Protein 6RJQ (pdb70)

Foldseek 3Di:
DVLQPPDLVVLQVVLVVCVVVVVLVSNLVSLLSNLVVPDADDPVSLVSNCVSLCVVLVVLVVVLVVLVVVVVQCVDPPRPNPPCVSVVVSVVSLVVSLVSLVSLLVSVVVPQQPPPPDLLSNLSSLLSQLVSLVSNLVPDDPPCNVVSLVSSVVSLVVSQVSCVVPHQLLQLSNLVSLQVVLVSCVPRVVNPVVSLVSLVVSLVRNVVVLVVDDPVSNVSSVVSNVVSVVVNVVSD/DDDDDPDDD

Nearest PDB structures (foldseek):
  7ba3-assembly1_A  TM=9.997E-01  e=3.010E-28  Homo sapiens
  6hkb-assembly1_A-2  TM=1.000E+00  e=3.935E-28  Homo sapiens
  7b9m-assembly1_A-2  TM=1.000E+00  e=4.705E-28  Homo sapiens
  6hn2-assembly1_A-2  TM=1.000E+00  e=6.727E-28  Homo sapiens
  3spr-assembly1_A-2  TM=9.965E-01  e=3.442E-28  Homo sapiens

B-factor: mean 20.78, std 14.46, range [0.66, 117.65]

Secondary structure (DSSP, 8-state):
-TTTTS-HHHHHHHHHHHHHTT-HHHHHHHHHHHHHT-PPP-HHHHHHHHHHHHHHHHHHHHHHHHHHHHHHHTTSTT-----SHHHHHHHHHHHHHHHHHHHHHHHIIIIIHHH--SHHHHHHHHHHHHHHHHHHHHH--TTTHHHHHHHHHHHHHHHHHHHHHHS-TT-HHHHHHHHHHHHIIIIISS-HHHHHHHHHHHHHHHHTTGGGS-HHHHHHHHHHHHHHHHHHHHH-/-----S---

Organism: Homo sapiens (NCBI:txid9606)

Structure (mmCIF, N/CA/C/O backbone):
data_6RJQ
#
_entry.id   6RJQ
#
_cell.length_a   81.050
_cell.length_b   112.090
_cell.length_c   62.650
_cell.angle_alpha   90.00
_cell.angle_beta   90.00
_cell.angle_gamma   90.00
#
_symmetry.space_group_name_H-M   'C 2 2 21'
#
loop_
_entity.id
_entity.type
_entity.pdbx_description
1 polymer '14-3-3 protein sigma'
2 polymer TAZpS89
3 non-polymer 4-[[(2~{S})-1-azanylpropan-2-yl]amino]-6-(sulfanylmethyl)-1-benzothiophene-2-carboximidamide
4 water water
#
loop_
_atom_site.group_PDB
_atom_site.id
_atom_site.type_symbol
_atom_site.label_atom_id
_atom_site.label_alt_id
_atom_site.label_comp_id
_atom_site.label_asym_id
_atom_site.label_entity_id
_atom_site.label_seq_id
_atom_site.pdbx_PDB_ins_code
_atom_site.Cartn_x
_atom_site.Cartn_y
_atom_site.Cartn_z
_atom_site.occupancy
_atom_site.B_iso_or_equiv
_atom_site.auth_seq_id
_atom_site.auth_comp_id
_atom_site.auth_asym_id
_atom_site.auth_atom_id
_atom_site.pdbx_PDB_model_num
ATOM 1 N N . GLY A 1 1 ? -4.041 12.883 3.939 1.00 40.44 -4 GLY A N 1
ATOM 2 C CA . GLY A 1 1 ? -2.830 12.008 4.006 1.00 32.35 -4 GLY A CA 1
ATOM 3 C C . GLY A 1 1 ? -2.758 11.254 5.309 1.00 26.29 -4 GLY A C 1
ATOM 4 O O . GLY A 1 1 ? -3.308 11.695 6.325 1.00 25.98 -4 GLY A O 1
ATOM 10 N N . ALA A 1 2 ? -2.074 10.110 5.287 1.00 23.56 -3 ALA A N 1
ATOM 11 C CA . ALA A 1 2 ? -1.949 9.311 6.489 1.00 23.19 -3 ALA A CA 1
ATOM 12 C C . ALA A 1 2 ? -1.096 9.981 7.550 1.00 22.81 -3 ALA A C 1
ATOM 13 O O . ALA A 1 2 ? -1.018 9.455 8.667 1.00 26.18 -3 ALA A O 1
ATOM 20 N N . MET A 1 3 ? -0.464 11.117 7.251 1.00 21.49 -2 MET A N 1
ATOM 21 C CA . MET A 1 3 ? 0.333 11.806 8.256 1.00 11.37 -2 MET A CA 1
ATOM 22 C C . MET A 1 3 ? -0.438 12.958 8.864 1.00 15.52 -2 MET A C 1
ATOM 23 O O . MET A 1 3 ? 0.107 13.705 9.694 1.00 9.18 -2 MET A O 1
ATOM 37 N N . GLY A 1 4 ? -1.717 13.084 8.504 1.00 15.80 -1 GLY A N 1
ATOM 38 C CA . GLY A 1 4 ? -2.489 14.234 8.924 1.00 14.39 -1 GLY A CA 1
ATOM 39 C C . GLY A 1 4 ? -2.661 14.335 10.430 1.00 14.69 -1 GLY A C 1
ATOM 40 O O . GLY A 1 4 ? -2.733 15.442 10.976 1.00 12.28 -1 GLY A O 1
ATOM 44 N N . SER A 1 5 ? -2.683 13.196 11.125 1.00 11.49 0 SER A N 1
ATOM 45 C CA . SER A 1 5 ? -2.912 13.199 12.560 1.00 10.87 0 SER A CA 1
ATOM 46 C C . SER A 1 5 ? -1.629 13.366 13.376 1.00 11.18 0 SER A C 1
ATOM 47 O O . SER A 1 5 ? -1.720 13.487 14.594 1.00 10.63 0 SER A O 1
ATOM 55 N N . MET A 1 6 ? -0.447 13.366 12.749 1.00 7.80 1 MET A N 1
ATOM 56 C CA . MET A 1 6 ? 0.796 13.504 13.484 1.00 6.31 1 MET A CA 1
ATOM 57 C C . MET A 1 6 ? 1.239 14.954 13.505 1.00 7.06 1 MET A C 1
ATOM 58 O O . MET A 1 6 ? 1.144 15.658 12.497 1.00 8.40 1 MET A O 1
ATOM 72 N N . GLU A 1 7 ? 1.750 15.379 14.660 1.00 8.05 2 GLU A N 1
ATOM 73 C CA . GLU A 1 7 ? 2.309 16.717 14.811 1.00 9.95 2 GLU A CA 1
ATOM 74 C C . GLU A 1 7 ? 3.439 16.985 13.829 1.00 8.55 2 GLU A C 1
ATOM 75 O O . GLU A 1 7 ? 4.296 16.128 13.591 1.00 6.78 2 GLU A O 1
ATOM 87 N N . ARG A 1 8 ? 3.512 18.235 13.368 1.00 7.29 3 ARG A N 1
ATOM 88 C CA . ARG A 1 8 ? 4.640 18.669 12.539 1.00 12.20 3 ARG A CA 1
ATOM 89 C C . ARG A 1 8 ? 5.991 18.333 13.164 1.00 9.42 3 ARG A C 1
ATOM 90 O O . ARG A 1 8 ? 6.869 17.775 12.495 1.00 9.67 3 ARG A O 1
ATOM 111 N N . ALA A 1 9 ? 6.209 18.705 14.435 1.00 9.28 4 ALA A N 1
ATOM 112 C CA . ALA A 1 9 ? 7.519 18.462 15.042 1.00 9.43 4 ALA A CA 1
ATOM 113 C C . ALA A 1 9 ? 7.845 16.969 15.112 1.00 8.85 4 ALA A C 1
ATOM 114 O O . ALA A 1 9 ? 9.007 16.569 14.967 1.00 8.14 4 ALA A O 1
ATOM 121 N N . SER A 1 10 ? 6.831 16.138 15.375 1.00 6.63 5 SER A N 1
ATOM 122 C CA . SER A 1 10 ? 7.036 14.686 15.437 1.00 8.04 5 SER A CA 1
ATOM 123 C C . SER A 1 10 ? 7.424 14.120 14.077 1.00 7.44 5 SER A C 1
ATOM 124 O O . SER A 1 10 ? 8.269 13.213 13.989 1.00 9.17 5 SER A O 1
ATOM 132 N N . LEU A 1 11 ? 6.777 14.600 13.014 1.00 7.64 6 LEU A N 1
ATOM 133 C CA . LEU A 1 11 ? 7.142 14.196 11.661 1.00 6.16 6 LEU A CA 1
ATOM 134 C C . LEU A 1 11 ? 8.595 14.550 11.348 1.00 9.17 6 LEU A C 1
ATOM 135 O O . LEU A 1 11 ? 9.318 13.758 10.753 1.00 8.04 6 LEU A O 1
ATOM 151 N N . ILE A 1 12 ? 9.030 15.744 11.725 1.00 10.12 7 ILE A N 1
ATOM 152 C CA . ILE A 1 12 ? 10.418 16.124 11.465 1.00 8.20 7 ILE A CA 1
ATOM 153 C C . ILE A 1 12 ? 11.358 15.228 12.267 1.00 6.21 7 ILE A C 1
ATOM 154 O O . ILE A 1 12 ? 12.376 14.743 11.766 1.00 9.05 7 ILE A O 1
ATOM 170 N N . GLN A 1 13 ? 11.043 15.022 13.534 1.00 11.09 8 GLN A N 1
ATOM 171 C CA . GLN A 1 13 ? 11.849 14.144 14.383 1.00 12.31 8 GLN A CA 1
ATOM 172 C C . GLN A 1 13 ? 11.974 12.754 13.774 1.00 10.75 8 GLN A C 1
ATOM 173 O O . GLN A 1 13 ? 13.061 12.170 13.724 1.00 12.11 8 GLN A O 1
ATOM 187 N N . LYS A 1 14 ? 10.860 12.202 13.314 1.00 6.02 9 LYS A N 1
ATOM 188 C CA . LYS A 1 14 ? 10.846 10.861 12.742 1.00 10.08 9 LYS A CA 1
ATOM 189 C C . LYS A 1 14 ? 11.532 10.810 11.383 1.00 8.48 9 LYS A C 1
ATOM 190 O O . LYS A 1 14 ? 12.138 9.788 11.048 1.00 7.35 9 LYS A O 1
ATOM 209 N N . ALA A 1 15 ? 11.445 11.881 10.585 1.00 8.55 10 ALA A N 1
ATOM 210 C CA . ALA A 1 15 ? 12.218 11.940 9.347 1.00 9.38 10 ALA A CA 1
ATOM 211 C C . ALA A 1 15 ? 13.700 11.795 9.644 1.00 8.71 10 ALA A C 1
ATOM 212 O O . ALA A 1 15 ? 14.429 11.069 8.950 1.00 8.77 10 ALA A O 1
ATOM 219 N N . LYS A 1 16 ? 14.167 12.472 10.685 1.00 9.83 11 LYS A N 1
ATOM 220 C CA . LYS A 1 16 ? 15.573 12.377 11.062 1.00 9.83 11 LYS A CA 1
ATOM 221 C C . LYS A 1 16 ? 15.916 10.979 11.564 1.00 10.61 11 LYS A C 1
ATOM 222 O O . LYS A 1 16 ? 17.006 10.459 11.279 1.00 11.15 11 LYS A O 1
ATOM 241 N N . LEU A 1 17 ? 15.013 10.361 12.323 1.00 11.18 12 LEU A N 1
ATOM 242 C CA . LEU A 1 17 ? 15.223 8.971 12.742 1.00 9.39 12 LEU A CA 1
ATOM 243 C C . LEU A 1 17 ? 15.263 8.021 11.542 1.00 15.24 12 LEU A C 1
ATOM 244 O O . LEU A 1 17 ? 16.113 7.125 11.472 1.00 9.21 12 LEU A O 1
ATOM 260 N N . ALA A 1 18 ? 14.340 8.191 10.593 1.00 11.05 13 ALA A N 1
ATOM 261 C CA . ALA A 1 18 ? 14.329 7.340 9.416 1.00 7.01 13 ALA A CA 1
ATOM 262 C C . ALA A 1 18 ? 15.602 7.500 8.600 1.00 10.06 13 ALA A C 1
ATOM 263 O O . ALA A 1 18 ? 16.082 6.534 8.001 1.00 12.83 13 ALA A O 1
ATOM 270 N N . GLU A 1 19 ? 16.129 8.720 8.511 1.00 10.76 14 GLU A N 1
ATOM 271 C CA . GLU A 1 19 ? 17.411 8.922 7.839 1.00 12.56 14 GLU A CA 1
ATOM 272 C C . GLU A 1 19 ? 18.524 8.134 8.524 1.00 17.06 14 GLU A C 1
ATOM 273 O O . GLU A 1 19 ? 19.351 7.500 7.856 1.00 16.64 14 GLU A O 1
ATOM 285 N N . GLN A 1 20 ? 18.569 8.171 9.856 1.00 15.39 15 GLN A N 1
ATOM 286 C CA . GLN A 1 20 ? 19.572 7.387 10.577 1.00 18.01 15 GLN A CA 1
ATOM 287 C C . GLN A 1 20 ? 19.415 5.898 10.288 1.00 19.87 15 GLN A C 1
ATOM 288 O O . GLN A 1 20 ? 20.405 5.167 10.211 1.00 19.06 15 GLN A O 1
ATOM 302 N N . ALA A 1 21 ? 18.179 5.429 10.137 1.00 10.52 16 ALA A N 1
ATOM 303 C CA . ALA A 1 21 ? 17.884 4.030 9.911 1.00 15.75 16 ALA A CA 1
ATOM 304 C C . ALA A 1 21 ? 17.971 3.641 8.441 1.00 15.17 16 ALA A C 1
ATOM 305 O O . ALA A 1 21 ? 17.721 2.479 8.101 1.00 14.62 16 ALA A O 1
ATOM 312 N N . GLU A 1 22 ? 18.319 4.588 7.575 1.00 14.55 17 GLU A N 1
ATOM 313 C CA . GLU A 1 22 ? 18.324 4.396 6.132 1.00 15.92 17 GLU A CA 1
ATOM 314 C C . GLU A 1 22 ? 16.974 3.878 5.635 1.00 17.19 17 GLU A C 1
ATOM 315 O O . GLU A 1 22 ? 16.899 3.049 4.732 1.00 15.41 17 GLU A O 1
ATOM 327 N N . ARG A 1 23 ? 15.889 4.403 6.220 1.00 11.69 18 ARG A N 1
ATOM 328 C CA . ARG A 1 23 ? 14.529 4.113 5.773 1.00 12.18 18 ARG A CA 1
ATOM 329 C C . ARG A 1 23 ? 14.005 5.316 4.991 1.00 15.54 18 ARG A C 1
ATOM 330 O O . ARG A 1 23 ? 13.203 6.104 5.475 1.00 7.86 18 ARG A O 1
ATOM 351 N N . TYR A 1 24 ? 14.467 5.444 3.748 1.00 10.72 19 TYR A N 1
ATOM 352 C CA . TYR A 1 24 ? 14.182 6.654 3.000 1.00 8.72 19 TYR A CA 1
ATOM 353 C C . TYR A 1 24 ? 12.740 6.747 2.532 1.00 9.17 19 TYR A C 1
ATOM 354 O O . TYR A 1 24 ? 12.219 7.859 2.402 1.00 10.00 19 TYR A O 1
ATOM 372 N N . GLU A 1 25 ? 12.062 5.617 2.284 1.00 7.42 20 GLU A N 1
ATOM 373 C CA . GLU A 1 25 ? 10.638 5.701 1.966 1.00 11.55 20 GLU A CA 1
ATOM 374 C C . GLU A 1 25 ? 9.857 6.279 3.136 1.00 11.20 20 GLU A C 1
ATOM 375 O O . GLU A 1 25 ? 8.995 7.134 2.947 1.00 7.13 20 GLU A O 1
ATOM 387 N N . ASP A 1 26 ? 10.172 5.848 4.356 1.00 8.67 21 ASP A N 1
ATOM 388 C CA . ASP A 1 26 ? 9.547 6.421 5.550 1.00 8.57 21 ASP A CA 1
ATOM 389 C C . ASP A 1 26 ? 9.883 7.895 5.659 1.00 9.25 21 ASP A C 1
ATOM 390 O O . ASP A 1 26 ? 9.035 8.736 5.977 1.00 7.70 21 ASP A O 1
ATOM 399 N N . MET A 1 27 ? 11.150 8.207 5.459 1.00 6.55 22 MET A N 1
ATOM 400 C CA . MET A 1 27 ? 11.606 9.582 5.575 1.00 7.08 22 MET A CA 1
ATOM 401 C C . MET A 1 27 ? 10.838 10.493 4.628 1.00 7.39 22 MET A C 1
ATOM 402 O O . MET A 1 27 ? 10.409 11.583 5.009 1.00 7.36 22 MET A O 1
ATOM 416 N N . ALA A 1 28 ? 10.637 10.049 3.392 1.00 7.84 23 ALA A N 1
ATOM 417 C CA . ALA A 1 28 ? 9.890 10.846 2.429 1.00 8.64 23 ALA A CA 1
ATOM 418 C C . ALA A 1 28 ? 8.432 11.007 2.845 1.00 7.27 23 ALA A C 1
ATOM 419 O O . ALA A 1 28 ? 7.856 12.095 2.693 1.00 5.43 23 ALA A O 1
ATOM 426 N N . ALA A 1 29 ? 7.815 9.957 3.399 1.00 8.50 24 ALA A N 1
ATOM 427 C CA . ALA A 1 29 ? 6.417 10.082 3.826 1.00 5.40 24 ALA A CA 1
ATOM 428 C C . ALA A 1 29 ? 6.278 11.049 4.992 1.00 5.15 24 ALA A C 1
ATOM 429 O O . ALA A 1 29 ? 5.353 11.868 5.021 1.00 6.96 24 ALA A O 1
ATOM 436 N N . PHE A 1 30 ? 7.213 10.996 5.938 1.00 6.37 25 PHE A N 1
ATOM 437 C CA . PHE A 1 30 ? 7.212 11.925 7.058 1.00 8.68 25 PHE A CA 1
ATOM 438 C C . PHE A 1 30 ? 7.369 13.370 6.565 1.00 9.39 25 PHE A C 1
ATOM 439 O O . PHE A 1 30 ? 6.629 14.276 6.988 1.00 5.57 25 PHE A O 1
ATOM 456 N N . MET A 1 31 ? 8.294 13.602 5.631 1.00 7.16 26 MET A N 1
ATOM 457 C CA . MET A 1 31 ? 8.518 14.961 5.150 1.00 6.49 26 MET A CA 1
ATOM 458 C C . MET A 1 31 ? 7.366 15.468 4.292 1.00 6.24 26 MET A C 1
ATOM 459 O O . MET A 1 31 ? 7.063 16.669 4.318 1.00 7.21 26 MET A O 1
ATOM 473 N N . LYS A 1 32 ? 6.744 14.589 3.487 1.00 7.49 27 LYS A N 1
ATOM 474 C CA . LYS A 1 32 ? 5.520 14.966 2.789 1.00 6.70 27 LYS A CA 1
ATOM 475 C C . LYS A 1 32 ? 4.473 15.446 3.791 1.00 8.18 27 LYS A C 1
ATOM 476 O O . LYS A 1 32 ? 3.874 16.517 3.629 1.00 7.69 27 LYS A O 1
ATOM 495 N N . GLY A 1 33 ? 4.248 14.653 4.844 1.00 7.67 28 GLY A N 1
ATOM 496 C CA . GLY A 1 33 ? 3.331 15.049 5.904 1.00 8.60 28 GLY A CA 1
ATOM 497 C C . GLY A 1 33 ? 3.704 16.380 6.539 1.00 9.76 28 GLY A C 1
ATOM 498 O O . GLY A 1 33 ? 2.837 17.224 6.783 1.00 9.29 28 GLY A O 1
ATOM 502 N N . ALA A 1 34 ? 4.994 16.597 6.788 1.00 8.29 29 ALA A N 1
ATOM 503 C CA . ALA A 1 34 ? 5.404 17.883 7.352 1.00 7.15 29 ALA A CA 1
ATOM 504 C C . ALA A 1 34 ? 5.110 19.034 6.398 1.00 10.51 29 ALA A C 1
ATOM 505 O O . ALA A 1 34 ? 4.638 20.092 6.830 1.00 9.29 29 ALA A O 1
ATOM 512 N N . VAL A 1 35 ? 5.408 18.870 5.104 1.00 10.45 30 VAL A N 1
ATOM 513 C CA . VAL A 1 35 ? 5.096 19.923 4.138 1.00 10.47 30 VAL A CA 1
ATOM 514 C C . VAL A 1 35 ? 3.607 20.235 4.148 1.00 11.72 30 VAL A C 1
ATOM 515 O O . VAL A 1 35 ? 3.199 21.398 4.054 1.00 11.39 30 VAL A O 1
ATOM 528 N N . GLU A 1 36 ? 2.778 19.193 4.184 1.00 11.63 31 GLU A N 1
ATOM 529 C CA . GLU A 1 36 ? 1.339 19.367 4.074 1.00 9.98 31 GLU A CA 1
ATOM 530 C C . GLU A 1 36 ? 0.750 20.054 5.293 1.00 9.93 31 GLU A C 1
ATOM 531 O O . GLU A 1 36 ? -0.404 20.488 5.233 1.00 14.33 31 GLU A O 1
ATOM 543 N N . LYS A 1 37 ? 1.523 20.230 6.369 1.00 10.00 32 LYS A N 1
ATOM 544 C CA . LYS A 1 37 ? 1.073 21.069 7.476 1.00 9.45 32 LYS A CA 1
ATOM 545 C C . LYS A 1 37 ? 0.911 22.523 7.047 1.00 16.19 32 LYS A C 1
ATOM 546 O O . LYS A 1 37 ? 0.261 23.302 7.751 1.00 15.83 32 LYS A O 1
ATOM 565 N N . GLY A 1 38 ? 1.503 22.913 5.920 1.00 13.28 33 GLY A N 1
ATOM 566 C CA . GLY A 1 38 ? 1.280 24.244 5.377 1.00 14.52 33 GLY A CA 1
ATOM 567 C C . GLY A 1 38 ? 2.223 25.313 5.856 1.00 16.40 33 GLY A C 1
ATOM 568 O O . GLY A 1 38 ? 2.102 26.457 5.411 1.00 20.46 33 GLY A O 1
ATOM 572 N N . GLU A 1 39 ? 3.140 24.999 6.753 1.00 12.05 34 GLU A N 1
ATOM 573 C CA . GLU A 1 39 ? 4.105 25.982 7.212 1.00 15.20 34 GLU A CA 1
ATOM 574 C C . GLU A 1 39 ? 5.348 25.911 6.342 1.00 23.63 34 GLU A C 1
ATOM 575 O O . GLU A 1 39 ? 5.629 24.902 5.704 1.00 20.91 34 GLU A O 1
ATOM 587 N N . GLU A 1 40 ? 6.083 27.013 6.320 1.00 28.87 35 GLU A N 1
ATOM 588 C CA . GLU A 1 40 ? 7.297 27.070 5.536 1.00 27.28 35 GLU A CA 1
ATOM 589 C C . GLU A 1 40 ? 8.360 26.173 6.157 1.00 21.28 35 GLU A C 1
ATOM 590 O O . GLU A 1 40 ? 8.415 25.957 7.373 1.00 22.41 35 GLU A O 1
ATOM 594 N N . LEU A 1 41 ? 9.241 25.697 5.313 1.00 15.80 36 LEU A N 1
ATOM 595 C CA . LEU A 1 41 ? 10.306 24.822 5.756 1.00 9.49 36 LEU A CA 1
ATOM 596 C C . LEU A 1 41 ? 11.551 25.635 6.053 1.00 11.30 36 LEU A C 1
ATOM 597 O O . LEU A 1 41 ? 11.930 26.515 5.276 1.00 10.98 36 LEU A O 1
ATOM 613 N N . SER A 1 42 ? 12.235 25.274 7.121 1.00 11.58 37 SER A N 1
ATOM 614 C CA . SER A 1 42 ? 13.558 25.811 7.381 1.00 10.55 37 SER A CA 1
ATOM 615 C C . SER A 1 42 ? 14.606 25.238 6.417 1.00 15.37 37 SER A C 1
ATOM 616 O O . SER A 1 42 ? 14.345 24.321 5.653 1.00 9.68 37 SER A O 1
ATOM 624 N N . CYS A 1 43 ? 15.820 25.747 6.499 1.00 12.41 38 CYS A N 1
ATOM 625 C CA . CYS A 1 43 ? 16.894 25.237 5.656 1.00 12.66 38 CYS A CA 1
ATOM 626 C C . CYS A 1 43 ? 17.127 23.754 5.934 1.00 14.49 38 CYS A C 1
ATOM 627 O O . CYS A 1 43 ? 17.280 22.943 5.018 1.00 14.24 38 CYS A O 1
ATOM 634 N N . GLU A 1 44 ? 17.167 23.402 7.207 1.00 11.62 39 GLU A N 1
ATOM 635 C CA . GLU A 1 44 ? 17.357 22.013 7.579 1.00 18.25 39 GLU A CA 1
ATOM 636 C C . GLU A 1 44 ? 16.228 21.141 7.073 1.00 12.28 39 GLU A C 1
ATOM 637 O O . GLU A 1 44 ? 16.475 20.063 6.544 1.00 11.21 39 GLU A O 1
ATOM 649 N N . GLU A 1 45 ? 14.988 21.607 7.227 1.00 9.00 40 GLU A N 1
ATOM 650 C CA . GLU A 1 45 ? 13.845 20.810 6.795 1.00 9.13 40 GLU A CA 1
ATOM 651 C C . GLU A 1 45 ? 13.807 20.653 5.277 1.00 8.15 40 GLU A C 1
ATOM 652 O O . GLU A 1 45 ? 13.457 19.578 4.770 1.00 7.77 40 GLU A O 1
ATOM 664 N N . ARG A 1 46 ? 14.131 21.718 4.532 1.00 8.81 41 ARG A N 1
ATOM 665 C CA . ARG A 1 46 ? 14.260 21.592 3.084 1.00 10.63 41 ARG A CA 1
ATOM 666 C C . ARG A 1 46 ? 15.271 20.525 2.721 1.00 9.33 41 ARG A C 1
ATOM 667 O O . ARG A 1 46 ? 15.083 19.765 1.765 1.00 9.53 41 ARG A O 1
ATOM 688 N N . ASN A 1 47 ? 16.368 20.462 3.452 1.00 9.91 42 ASN A N 1
ATOM 689 C CA . ASN A 1 47 ? 17.358 19.446 3.123 1.00 10.60 42 ASN A CA 1
ATOM 690 C C . ASN A 1 47 ? 16.844 18.059 3.453 1.00 12.53 42 ASN A C 1
ATOM 691 O O . ASN A 1 47 ? 17.124 17.103 2.723 1.00 11.73 42 ASN A O 1
ATOM 702 N N . LEU A 1 48 ? 16.065 17.926 4.527 1.00 8.95 43 LEU A N 1
ATOM 703 C CA . LEU A 1 48 ? 15.516 16.622 4.852 1.00 8.88 43 LEU A CA 1
ATOM 704 C C . LEU A 1 48 ? 14.592 16.145 3.738 1.00 7.06 43 LEU A C 1
ATOM 705 O O . LEU A 1 48 ? 14.617 14.972 3.363 1.00 9.21 43 LEU A O 1
ATOM 721 N N . LEU A 1 49 ? 13.743 17.042 3.237 1.00 5.33 44 LEU A N 1
ATOM 722 C CA . LEU A 1 49 ? 12.842 16.737 2.123 1.00 7.45 44 LEU A CA 1
ATOM 723 C C . LEU A 1 49 ? 13.628 16.257 0.920 1.00 9.44 44 LEU A C 1
ATOM 724 O O . LEU A 1 49 ? 13.301 15.236 0.299 1.00 6.44 44 LEU A O 1
ATOM 740 N N . SER A 1 50 ? 14.667 17.009 0.562 1.00 8.17 45 SER A N 1
ATOM 741 C CA . SER A 1 50 ? 15.453 16.688 -0.618 1.00 10.07 45 SER A CA 1
ATOM 742 C C . SER A 1 50 ? 16.161 15.353 -0.462 1.00 6.73 45 SER A C 1
ATOM 743 O O . SER A 1 50 ? 16.145 14.535 -1.382 1.00 9.37 45 SER A O 1
ATOM 751 N N . VAL A 1 51 ? 16.796 15.121 0.691 1.00 8.30 46 VAL A N 1
ATOM 752 C CA . VAL A 1 51 ? 17.489 13.848 0.944 1.00 8.32 46 VAL A CA 1
ATOM 753 C C . VAL A 1 51 ? 16.526 12.673 0.809 1.00 7.49 46 VAL A C 1
ATOM 754 O O . VAL A 1 51 ? 16.847 11.639 0.198 1.00 6.31 46 VAL A O 1
ATOM 767 N N . ALA A 1 52 ? 15.354 12.788 1.438 1.00 6.85 47 ALA A N 1
ATOM 768 C CA . ALA A 1 52 ? 14.399 11.680 1.414 1.00 5.53 47 ALA A CA 1
ATOM 769 C C . ALA A 1 52 ? 14.044 11.318 -0.017 1.00 8.83 47 ALA A C 1
ATOM 770 O O . ALA A 1 52 ? 14.239 10.181 -0.462 1.00 10.09 47 ALA A O 1
ATOM 777 N N . TYR A 1 53 ? 13.500 12.281 -0.765 1.00 6.38 48 TYR A N 1
ATOM 778 C CA . TYR A 1 53 ? 13.050 11.967 -2.117 1.00 5.42 48 TYR A CA 1
ATOM 779 C C . TYR A 1 53 ? 14.206 11.688 -3.066 1.00 10.48 48 TYR A C 1
ATOM 780 O O . TYR A 1 53 ? 14.044 10.912 -4.010 1.00 11.34 48 TYR A O 1
ATOM 798 N N . LYS A 1 54 ? 15.385 12.265 -2.832 1.00 8.88 49 LYS A N 1
ATOM 799 C CA . LYS A 1 54 ? 16.472 11.990 -3.755 1.00 9.14 49 LYS A CA 1
ATOM 800 C C . LYS A 1 54 ? 16.915 10.544 -3.617 1.00 9.09 49 LYS A C 1
ATOM 801 O O . LYS A 1 54 ? 17.200 9.872 -4.614 1.00 7.82 49 LYS A O 1
ATOM 820 N N . ASN A 1 55 ? 16.922 10.038 -2.393 1.00 9.69 50 ASN A N 1
ATOM 821 C CA . ASN A 1 55 ? 17.241 8.637 -2.179 1.00 10.44 50 ASN A CA 1
ATOM 822 C C . ASN A 1 55 ? 16.160 7.730 -2.758 1.00 10.58 50 ASN A C 1
ATOM 823 O O . ASN A 1 55 ? 16.469 6.737 -3.419 1.00 8.69 50 ASN A O 1
ATOM 834 N N . VAL A 1 56 ? 14.893 8.070 -2.553 1.00 7.97 51 VAL A N 1
ATOM 835 C CA . VAL A 1 56 ? 13.824 7.244 -3.094 1.00 7.66 51 VAL A CA 1
ATOM 836 C C . VAL A 1 56 ? 13.925 7.196 -4.605 1.00 9.42 51 VAL A C 1
ATOM 837 O O . VAL A 1 56 ? 13.966 6.121 -5.201 1.00 9.52 51 VAL A O 1
ATOM 850 N N . VAL A 1 57 ? 13.964 8.364 -5.254 1.00 8.68 52 VAL A N 1
ATOM 851 C CA . VAL A 1 57 ? 13.979 8.365 -6.704 1.00 8.39 52 VAL A CA 1
ATOM 852 C C . VAL A 1 57 ? 15.307 7.834 -7.229 1.00 10.23 52 VAL A C 1
ATOM 853 O O . VAL A 1 57 ? 15.367 7.269 -8.328 1.00 9.97 52 VAL A O 1
ATOM 866 N N . GLY A 1 58 ? 16.390 7.976 -6.463 1.00 10.51 53 GLY A N 1
ATOM 867 C CA . GLY A 1 58 ? 17.670 7.464 -6.923 1.00 10.15 53 GLY A CA 1
ATOM 868 C C . GLY A 1 58 ? 17.674 5.953 -7.064 1.00 14.53 53 GLY A C 1
ATOM 869 O O . GLY A 1 58 ? 18.228 5.404 -8.021 1.00 10.43 53 GLY A O 1
ATOM 873 N N . GLY A 1 59 ? 17.030 5.260 -6.133 1.00 13.24 54 GLY A N 1
ATOM 874 C CA . GLY A 1 59 ? 16.924 3.814 -6.250 1.00 12.29 54 GLY A CA 1
ATOM 875 C C . GLY A 1 59 ? 16.097 3.415 -7.453 1.00 11.33 54 GLY A C 1
ATOM 876 O O . GLY A 1 59 ? 16.404 2.435 -8.137 1.00 11.80 54 GLY A O 1
ATOM 880 N N . GLN A 1 60 ? 15.040 4.176 -7.727 1.00 10.92 55 GLN A N 1
ATOM 881 C CA . GLN A 1 60 ? 14.200 3.915 -8.888 1.00 11.10 55 GLN A CA 1
ATOM 882 C C . GLN A 1 60 ? 14.965 4.178 -10.177 1.00 13.42 55 GLN A C 1
ATOM 883 O O . GLN A 1 60 ? 14.860 3.405 -11.138 1.00 8.28 55 GLN A O 1
ATOM 897 N N . ARG A 1 61 ? 15.720 5.277 -10.226 1.00 9.54 56 ARG A N 1
ATOM 898 C CA . ARG A 1 61 ? 16.500 5.566 -11.428 1.00 8.43 56 ARG A CA 1
ATOM 899 C C . ARG A 1 61 ? 17.544 4.496 -11.676 1.00 7.19 56 ARG A C 1
ATOM 900 O O . ARG A 1 61 ? 17.784 4.110 -12.824 1.00 8.06 56 ARG A O 1
ATOM 921 N N . ALA A 1 62 ? 18.211 4.030 -10.618 1.00 7.91 57 ALA A N 1
ATOM 922 C CA . ALA A 1 62 ? 19.212 2.982 -10.788 1.00 14.30 57 ALA A CA 1
ATOM 923 C C . ALA A 1 62 ? 18.586 1.686 -11.293 1.00 14.15 57 ALA A C 1
ATOM 924 O O . ALA A 1 62 ? 19.128 1.038 -12.199 1.00 11.40 57 ALA A O 1
ATOM 931 N N . ALA A 1 63 ? 17.445 1.293 -10.719 1.00 10.32 58 ALA A N 1
ATOM 932 C CA . ALA A 1 63 ? 16.712 0.128 -11.214 1.00 9.57 58 ALA A CA 1
ATOM 933 C C . ALA A 1 63 ? 16.283 0.306 -12.667 1.00 11.39 58 ALA A C 1
ATOM 934 O O . ALA A 1 63 ? 16.406 -0.626 -13.476 1.00 11.87 58 ALA A O 1
ATOM 941 N N . TRP A 1 64 ? 15.708 1.473 -13.008 1.00 12.21 59 TRP A N 1
ATOM 942 C CA . TRP A 1 64 ? 15.253 1.712 -14.379 1.00 10.40 59 TRP A CA 1
ATOM 943 C C . TRP A 1 64 ? 16.409 1.586 -15.372 1.00 14.39 59 TRP A C 1
ATOM 944 O O . TRP A 1 64 ? 16.257 1.004 -16.456 1.00 11.55 59 TRP A O 1
ATOM 965 N N . ARG A 1 65 ? 17.591 2.071 -14.996 1.00 13.50 60 ARG A N 1
ATOM 966 C CA . ARG A 1 65 ? 18.737 1.975 -15.888 1.00 14.23 60 ARG A CA 1
ATOM 967 C C . ARG A 1 65 ? 19.178 0.531 -16.069 1.00 16.40 60 ARG A C 1
ATOM 968 O O . ARG A 1 65 ? 19.502 0.120 -17.191 1.00 13.07 60 ARG A O 1
ATOM 989 N N . VAL A 1 66 ? 19.236 -0.242 -14.971 1.00 10.90 61 VAL A N 1
ATOM 990 C CA . VAL A 1 66 ? 19.520 -1.676 -15.071 1.00 10.40 61 VAL A CA 1
ATOM 991 C C . VAL A 1 66 ? 18.533 -2.332 -16.026 1.00 17.09 61 VAL A C 1
ATOM 992 O O . VAL A 1 66 ? 18.912 -3.045 -16.964 1.00 15.57 61 VAL A O 1
ATOM 1005 N N . LEU A 1 67 ? 17.238 -2.091 -15.805 1.00 11.63 62 LEU A N 1
ATOM 1006 C CA . LEU A 1 67 ? 16.212 -2.788 -16.576 1.00 12.99 62 LEU A CA 1
ATOM 1007 C C . LEU A 1 67 ? 16.190 -2.332 -18.031 1.00 18.04 62 LEU A C 1
ATOM 1008 O O . LEU A 1 67 ? 16.068 -3.155 -18.949 1.00 16.61 62 LEU A O 1
ATOM 1024 N N . SER A 1 68 ? 16.311 -1.021 -18.252 1.00 16.12 63 SER A N 1
ATOM 1025 C CA . SER A 1 68 ? 16.324 -0.474 -19.600 1.00 19.65 63 SER A CA 1
ATOM 1026 C C . SER A 1 68 ? 17.490 -1.048 -20.396 1.00 21.21 63 SER A C 1
ATOM 1027 O O . SER A 1 68 ? 17.346 -1.372 -21.578 1.00 21.90 63 SER A O 1
ATOM 1035 N N . SER A 1 69 ? 18.630 -1.254 -19.747 1.00 17.59 64 SER A N 1
ATOM 1036 C CA . SER A 1 69 ? 19.768 -1.845 -20.439 1.00 23.28 64 SER A CA 1
ATOM 1037 C C . SER A 1 69 ? 19.462 -3.280 -20.856 1.00 27.08 64 SER A C 1
ATOM 1038 O O . SER A 1 69 ? 19.681 -3.670 -22.010 1.00 25.44 64 SER A O 1
ATOM 1046 N N . ILE A 1 70 ? 18.950 -4.077 -19.920 1.00 20.04 65 ILE A N 1
ATOM 1047 C CA . ILE A 1 70 ? 18.524 -5.437 -20.240 1.00 25.86 65 ILE A CA 1
ATOM 1048 C C . ILE A 1 70 ? 17.567 -5.405 -21.419 1.00 27.62 65 ILE A C 1
ATOM 1049 O O . ILE A 1 70 ? 17.739 -6.130 -22.407 1.00 29.66 65 ILE A O 1
ATOM 1065 N N . GLU A 1 71 ? 16.577 -4.518 -21.354 1.00 21.94 66 GLU A N 1
ATOM 1066 C CA . GLU A 1 71 ? 15.553 -4.458 -22.389 1.00 24.97 66 GLU A CA 1
ATOM 1067 C C . GLU A 1 71 ? 16.157 -4.118 -23.746 1.00 40.49 66 GLU A C 1
ATOM 1068 O O . GLU A 1 71 ? 15.769 -4.698 -24.768 1.00 43.78 66 GLU A O 1
ATOM 1080 N N . GLN A 1 72 ? 17.114 -3.188 -23.778 1.00 32.89 67 GLN A N 1
ATOM 1081 C CA . GLN A 1 72 ? 17.720 -2.801 -25.051 1.00 42.89 67 GLN A CA 1
ATOM 1082 C C . GLN A 1 72 ? 18.506 -3.949 -25.674 1.00 49.68 67 GLN A C 1
ATOM 1083 O O . GLN A 1 72 ? 18.573 -4.055 -26.904 1.00 55.26 67 GLN A O 1
ATOM 1097 N N . LYS A 1 73 ? 19.105 -4.806 -24.848 1.00 42.32 68 LYS A N 1
ATOM 1098 C CA . LYS A 1 73 ? 19.907 -5.913 -25.354 1.00 43.05 68 LYS A CA 1
ATOM 1099 C C . LYS A 1 73 ? 19.053 -7.089 -25.800 1.00 51.17 68 LYS A C 1
ATOM 1100 O O . LYS A 1 73 ? 19.414 -7.775 -26.759 1.00 59.91 68 LYS A O 1
ATOM 1119 N N . SER A 1 74 ? 17.931 -7.346 -25.124 1.00 52.75 69 SER A N 1
ATOM 1120 C CA . SER A 1 74 ? 16.961 -8.320 -25.614 1.00 62.31 69 SER A CA 1
ATOM 1121 C C . SER A 1 74 ? 16.275 -7.864 -26.895 1.00 63.27 69 SER A C 1
ATOM 1122 O O . SER A 1 74 ? 15.486 -8.629 -27.459 1.00 70.15 69 SER A O 1
ATOM 1130 N N . ASN A 1 75 ? 16.541 -6.638 -27.348 1.00 62.14 70 ASN A N 1
ATOM 1131 C CA . ASN A 1 75 ? 16.048 -6.122 -28.619 1.00 66.13 70 ASN A CA 1
ATOM 1132 C C . ASN A 1 75 ? 17.173 -5.900 -29.629 1.00 66.22 70 ASN A C 1
ATOM 1133 O O . ASN A 1 75 ? 16.969 -5.195 -30.624 1.00 60.94 70 ASN A O 1
ATOM 1144 N N . GLU A 1 76 ? 18.358 -6.459 -29.390 1.00 68.97 71 GLU A N 1
ATOM 1145 C CA . GLU A 1 76 ? 19.467 -6.345 -30.326 1.00 72.27 71 GLU A CA 1
ATOM 1146 C C . GLU A 1 76 ? 19.383 -7.446 -31.384 1.00 81.45 71 GLU A C 1
ATOM 1147 O O . GLU A 1 76 ? 18.648 -8.428 -31.247 1.00 78.91 71 GLU A O 1
ATOM 1151 N N . GLU A 1 77 ? 20.151 -7.271 -32.458 1.00 81.02 72 GLU A N 1
ATOM 1152 C CA . GLU A 1 77 ? 20.161 -8.249 -33.540 1.00 82.34 72 GLU A CA 1
ATOM 1153 C C . GLU A 1 77 ? 20.689 -9.591 -33.043 1.00 88.23 72 GLU A C 1
ATOM 1154 O O . GLU A 1 77 ? 21.772 -9.667 -32.454 1.00 86.34 72 GLU A O 1
ATOM 1158 N N . GLY A 1 78 ? 19.920 -10.655 -33.290 1.00 95.71 73 GLY A N 1
ATOM 1159 C CA . GLY A 1 78 ? 20.295 -11.995 -32.879 1.00 87.64 73 GLY A CA 1
ATOM 1160 C C . GLY A 1 78 ? 20.034 -12.318 -31.425 1.00 93.16 73 GLY A C 1
ATOM 1161 O O . GLY A 1 78 ? 20.235 -13.472 -31.018 1.00 85.39 73 GLY A O 1
ATOM 1165 N N . SER A 1 79 ? 19.602 -11.342 -30.625 1.00 98.02 74 SER A N 1
ATOM 1166 C CA . SER A 1 79 ? 19.270 -11.566 -29.221 1.00 93.17 74 SER A CA 1
ATOM 1167 C C . SER A 1 79 ? 17.824 -12.038 -29.128 1.00 91.25 74 SER A C 1
ATOM 1168 O O . SER A 1 79 ? 16.895 -11.269 -29.399 1.00 85.73 74 SER A O 1
ATOM 1176 N N . GLU A 1 80 ? 17.633 -13.303 -28.745 1.00 95.36 75 GLU A N 1
ATOM 1177 C CA . GLU A 1 80 ? 16.299 -13.882 -28.611 1.00 89.15 75 GLU A CA 1
ATOM 1178 C C . GLU A 1 80 ? 15.383 -12.960 -27.807 1.00 92.79 75 GLU A C 1
ATOM 1179 O O . GLU A 1 80 ? 15.860 -12.080 -27.079 1.00 86.44 75 GLU A O 1
ATOM 1183 N N . GLU A 1 81 ? 14.065 -13.144 -27.941 1.00 90.67 76 GLU A N 1
ATOM 1184 C CA . GLU A 1 81 ? 13.067 -12.333 -27.244 1.00 79.62 76 GLU A CA 1
ATOM 1185 C C . GLU A 1 81 ? 12.428 -13.196 -26.165 1.00 72.66 76 GLU A C 1
ATOM 1186 O O . GLU A 1 81 ? 11.711 -14.153 -26.475 1.00 73.38 76 GLU A O 1
ATOM 1190 N N . LYS A 1 82 ? 12.682 -12.852 -24.902 1.00 70.06 77 LYS A N 1
ATOM 1191 C CA . LYS A 1 82 ? 12.200 -13.618 -23.760 1.00 68.69 77 LYS A CA 1
ATOM 1192 C C . LYS A 1 82 ? 10.783 -13.222 -23.328 1.00 60.24 77 LYS A C 1
ATOM 1193 O O . LYS A 1 82 ? 10.402 -13.469 -22.173 1.00 46.26 77 LYS A O 1
ATOM 1197 N N . GLY A 1 83 ? 9.998 -12.623 -24.225 1.00 54.07 78 GLY A N 1
ATOM 1198 C CA . GLY A 1 83 ? 8.635 -12.263 -23.920 1.00 33.69 78 GLY A CA 1
ATOM 1199 C C . GLY A 1 83 ? 8.517 -10.866 -23.340 1.00 22.66 78 GLY A C 1
ATOM 1200 O O . GLY A 1 83 ? 9.461 -10.081 -23.350 1.00 21.21 78 GLY A O 1
ATOM 1204 N N . PRO A 1 84 ? 7.339 -10.547 -22.802 1.00 18.85 79 PRO A N 1
ATOM 1205 C CA . PRO A 1 84 ? 7.037 -9.180 -22.368 1.00 17.87 79 PRO A CA 1
ATOM 1206 C C . PRO A 1 84 ? 7.594 -8.803 -21.001 1.00 14.76 79 PRO A C 1
ATOM 1207 O O . PRO A 1 84 ? 7.430 -7.654 -20.584 1.00 13.37 79 PRO A O 1
ATOM 1218 N N . GLU A 1 85 ? 8.265 -9.710 -20.293 1.00 15.34 80 GLU A N 1
ATOM 1219 C CA . GLU A 1 85 ? 8.470 -9.516 -18.861 1.00 14.68 80 GLU A CA 1
ATOM 1220 C C . GLU A 1 85 ? 9.442 -8.369 -18.569 1.00 11.55 80 GLU A C 1
ATOM 1221 O O . GLU A 1 85 ? 9.239 -7.604 -17.623 1.00 12.61 80 GLU A O 1
ATOM 1233 N N . VAL A 1 86 ? 10.503 -8.230 -19.349 1.00 11.87 81 VAL A N 1
ATOM 1234 C CA . VAL A 1 86 ? 11.451 -7.147 -19.100 1.00 12.40 81 VAL A CA 1
ATOM 1235 C C . VAL A 1 86 ? 10.788 -5.791 -19.308 1.00 15.46 81 VAL A C 1
ATOM 1236 O O . VAL A 1 86 ? 10.920 -4.876 -18.480 1.00 11.39 81 VAL A O 1
ATOM 1249 N N . ARG A 1 87 ? 10.086 -5.630 -20.427 1.00 11.63 82 ARG A N 1
ATOM 1250 C CA . ARG A 1 87 ? 9.377 -4.381 -20.680 1.00 10.51 82 ARG A CA 1
ATOM 1251 C C . ARG A 1 87 ? 8.349 -4.103 -19.597 1.00 11.30 82 ARG A C 1
ATOM 1252 O O . ARG A 1 87 ? 8.226 -2.966 -19.121 1.00 11.53 82 ARG A O 1
ATOM 1273 N N . GLU A 1 88 ? 7.588 -5.124 -19.200 1.00 7.85 83 GLU A N 1
ATOM 1274 C CA . GLU A 1 88 ? 6.549 -4.927 -18.200 1.00 10.96 83 GLU A CA 1
ATOM 1275 C C . GLU A 1 88 ? 7.157 -4.397 -16.912 1.00 10.28 83 GLU A C 1
ATOM 1276 O O . GLU A 1 88 ? 6.663 -3.433 -16.314 1.00 9.22 83 GLU A O 1
ATOM 1288 N N . TYR A 1 89 ? 8.224 -5.031 -16.466 1.00 9.18 84 TYR A N 1
ATOM 1289 C CA . TYR A 1 89 ? 8.792 -4.657 -15.182 1.00 12.46 84 TYR A CA 1
ATOM 1290 C C . TYR A 1 89 ? 9.491 -3.302 -15.273 1.00 10.24 84 TYR A C 1
ATOM 1291 O O . TYR A 1 89 ? 9.409 -2.493 -14.341 1.00 10.65 84 TYR A O 1
ATOM 1309 N N . ARG A 1 90 ? 10.168 -3.024 -16.383 1.00 9.08 85 ARG A N 1
ATOM 1310 C CA . ARG A 1 90 ? 10.687 -1.669 -16.579 1.00 14.12 85 ARG A CA 1
ATOM 1311 C C . ARG A 1 90 ? 9.563 -0.643 -16.523 1.00 12.94 85 ARG A C 1
ATOM 1312 O O . ARG A 1 90 ? 9.701 0.401 -15.875 1.00 10.84 85 ARG A O 1
ATOM 1333 N N . GLU A 1 91 ? 8.416 -0.945 -17.156 1.00 9.60 86 GLU A N 1
ATOM 1334 C CA . GLU A 1 91 ? 7.276 -0.035 -17.104 1.00 12.81 86 GLU A CA 1
ATOM 1335 C C . GLU A 1 91 ? 6.755 0.135 -15.675 1.00 14.42 86 GLU A C 1
ATOM 1336 O O . GLU A 1 91 ? 6.382 1.246 -15.278 1.00 13.26 86 GLU A O 1
ATOM 1348 N N . LYS A 1 92 ? 6.703 -0.947 -14.895 1.00 11.09 87 LYS A N 1
ATOM 1349 C CA . LYS A 1 92 ? 6.297 -0.823 -13.496 1.00 10.57 87 LYS A CA 1
ATOM 1350 C C . LYS A 1 92 ? 7.208 0.142 -12.738 1.00 10.73 87 LYS A C 1
ATOM 1351 O O . LYS A 1 92 ? 6.740 1.031 -12.019 1.00 10.68 87 LYS A O 1
ATOM 1370 N N . VAL A 1 93 ? 8.518 -0.051 -12.847 1.00 9.81 88 VAL A N 1
ATOM 1371 C CA . VAL A 1 93 ? 9.435 0.833 -12.140 1.00 10.77 88 VAL A CA 1
ATOM 1372 C C . VAL A 1 9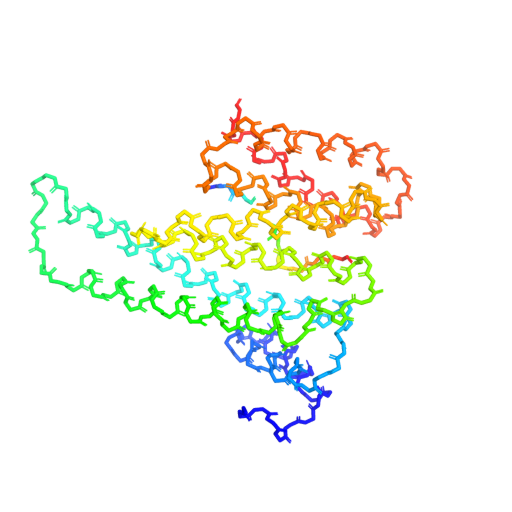3 ? 9.287 2.255 -12.648 1.00 9.64 88 VAL A C 1
ATOM 1373 O O . VAL A 1 93 ? 9.239 3.213 -11.865 1.00 11.18 88 VAL A O 1
ATOM 1386 N N . GLU A 1 94 ? 9.161 2.410 -13.962 1.00 10.15 89 GLU A N 1
ATOM 1387 C CA . GLU A 1 94 ? 8.993 3.733 -14.558 1.00 11.66 89 GLU A CA 1
ATOM 1388 C C . GLU A 1 94 ? 7.785 4.440 -13.981 1.00 10.28 89 GLU A C 1
ATOM 1389 O O . GLU A 1 94 ? 7.852 5.619 -13.622 1.00 11.32 89 GLU A O 1
ATOM 1401 N N . THR A 1 95 ? 6.667 3.723 -13.861 1.00 13.22 90 THR A N 1
ATOM 1402 C CA . THR A 1 95 ? 5.436 4.326 -13.376 1.00 10.86 90 THR A CA 1
ATOM 1403 C C . THR A 1 95 ? 5.573 4.750 -11.924 1.00 8.41 90 THR A C 1
ATOM 1404 O O . THR A 1 95 ? 5.015 5.769 -11.514 1.00 9.35 90 THR A O 1
ATOM 1415 N N . GLU A 1 96 ? 6.241 3.930 -11.118 1.00 8.26 91 GLU A N 1
ATOM 1416 C CA . GLU A 1 96 ? 6.482 4.286 -9.728 1.00 11.39 91 GLU A CA 1
ATOM 1417 C C . GLU A 1 96 ? 7.392 5.501 -9.634 1.00 11.68 91 GLU A C 1
ATOM 1418 O O . GLU A 1 96 ? 7.145 6.401 -8.819 1.00 8.33 91 GLU A O 1
ATOM 1430 N N . LEU A 1 97 ? 8.433 5.552 -10.478 1.00 5.35 92 LEU A N 1
ATOM 1431 C CA . LEU A 1 97 ? 9.309 6.729 -10.513 1.00 9.86 92 LEU A CA 1
ATOM 1432 C C . LEU A 1 97 ? 8.528 7.975 -10.905 1.00 11.00 92 LEU A C 1
ATOM 1433 O O . LEU A 1 97 ? 8.701 9.063 -10.318 1.00 8.16 92 LEU A O 1
ATOM 1449 N N . GLN A 1 98 ? 7.665 7.842 -11.910 1.00 8.68 93 GLN A N 1
ATOM 1450 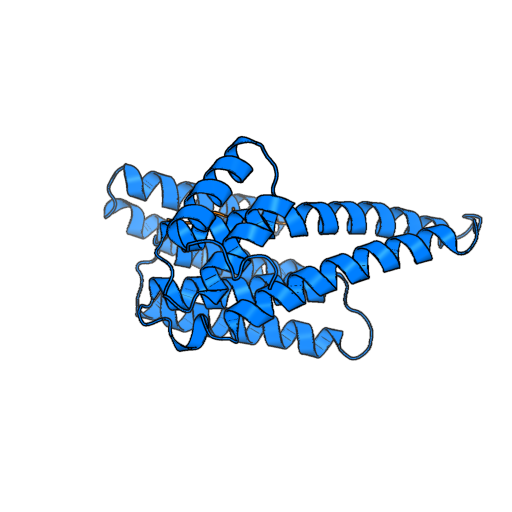C CA . GLN A 1 98 ? 6.842 8.964 -12.330 1.00 5.88 93 GLN A CA 1
ATOM 1451 C C . GLN A 1 98 ? 5.905 9.425 -11.219 1.00 11.99 93 GLN A C 1
ATOM 1452 O O . GLN A 1 98 ? 5.620 10.620 -11.098 1.00 9.92 93 GLN A O 1
ATOM 1466 N N . GLY A 1 99 ? 5.369 8.487 -10.435 1.00 10.97 94 GLY A N 1
ATOM 1467 C CA . GLY A 1 99 ? 4.517 8.870 -9.322 1.00 11.19 94 GLY A CA 1
ATOM 1468 C C . GLY A 1 99 ? 5.259 9.635 -8.241 1.00 9.20 94 GLY A C 1
ATOM 1469 O O . GLY A 1 99 ? 4.719 10.567 -7.656 1.00 15.54 94 GLY A O 1
ATOM 1473 N N . VAL A 1 100 ? 6.525 9.278 -7.993 1.00 6.27 95 VAL A N 1
ATOM 1474 C CA . VAL A 1 100 ? 7.314 10.003 -7.006 1.00 6.47 95 VAL A CA 1
ATOM 1475 C C . VAL A 1 100 ? 7.585 11.423 -7.503 1.00 8.08 95 VAL A C 1
ATOM 1476 O O . VAL A 1 100 ? 7.405 12.387 -6.766 1.00 6.88 95 VAL A O 1
ATOM 1489 N N . CYS A 1 101 ? 7.940 11.572 -8.785 1.00 7.91 96 CYS A N 1
ATOM 1490 C CA . CYS A 1 101 ? 8.189 12.887 -9.348 1.00 11.79 96 CYS A CA 1
ATOM 1491 C C . CYS A 1 101 ? 6.935 13.745 -9.264 1.00 9.91 96 CYS A C 1
ATOM 1492 O O . CYS A 1 101 ? 7.001 14.902 -8.862 1.00 11.86 96 CYS A O 1
ATOM 1500 N N . ASP A 1 102 ? 5.788 13.170 -9.663 1.00 7.44 97 ASP A N 1
ATOM 1501 C CA . ASP A 1 102 ? 4.480 13.827 -9.549 1.00 8.24 97 ASP A CA 1
ATOM 1502 C C . ASP A 1 102 ? 4.192 14.304 -8.137 1.00 9.27 97 ASP A C 1
ATOM 1503 O O . ASP A 1 102 ? 3.695 15.417 -7.946 1.00 8.77 97 ASP A O 1
ATOM 1512 N N . THR A 1 103 ? 4.473 13.467 -7.139 1.00 12.02 98 THR A N 1
ATOM 1513 C CA . THR A 1 103 ? 4.247 13.826 -5.739 1.00 9.29 98 THR A CA 1
ATOM 1514 C C . THR A 1 103 ? 5.105 15.019 -5.325 1.00 11.53 98 THR A C 1
ATOM 1515 O O . THR A 1 103 ? 4.610 15.971 -4.700 1.00 8.31 98 THR A O 1
ATOM 1526 N N . VAL A 1 104 ? 6.401 14.984 -5.661 1.00 9.06 99 VAL A N 1
ATOM 1527 C CA . VAL A 1 104 ? 7.296 16.084 -5.286 1.00 8.30 99 VAL A CA 1
ATOM 1528 C C . VAL A 1 104 ? 6.880 17.351 -5.998 1.00 8.04 99 VAL A C 1
ATOM 1529 O O . VAL A 1 104 ? 6.780 18.431 -5.392 1.00 8.07 99 VAL A O 1
ATOM 1542 N N . LEU A 1 105 ? 6.707 17.259 -7.313 1.00 5.03 100 LEU A N 1
ATOM 1543 C CA . LEU A 1 105 ? 6.290 18.420 -8.077 1.00 8.25 100 LEU A CA 1
ATOM 1544 C C . LEU A 1 105 ? 4.999 18.992 -7.519 1.00 9.58 100 LEU A C 1
ATOM 1545 O O . LEU A 1 105 ? 4.819 20.213 -7.486 1.00 12.53 100 LEU A O 1
ATOM 1561 N N . GLY A 1 106 ? 4.093 18.118 -7.070 1.00 8.43 101 GLY A N 1
ATOM 1562 C CA . GLY A 1 106 ? 2.861 18.597 -6.441 1.00 9.34 101 GLY A CA 1
ATOM 1563 C C . GLY A 1 106 ? 3.085 19.367 -5.158 1.00 10.05 101 GLY A C 1
ATOM 1564 O O . GLY A 1 106 ? 2.382 20.344 -4.877 1.00 15.98 101 GLY A O 1
ATOM 1568 N N . LEU A 1 107 ? 4.046 18.937 -4.330 1.00 9.89 102 LEU A N 1
ATOM 1569 C CA . LEU A 1 107 ? 4.361 19.671 -3.111 1.00 7.63 102 LEU A CA 1
ATOM 1570 C C . LEU A 1 107 ? 4.938 21.037 -3.441 1.00 11.24 102 LEU A C 1
ATOM 1571 O O . LEU A 1 107 ? 4.601 22.037 -2.799 1.00 8.59 102 LEU A O 1
ATOM 1587 N N . LEU A 1 108 ? 5.827 21.081 -4.434 1.00 7.38 103 LEU A N 1
ATOM 1588 C CA . LEU A 1 108 ? 6.416 22.353 -4.836 1.00 9.05 103 LEU A CA 1
ATOM 1589 C C . LEU A 1 108 ? 5.363 23.310 -5.371 1.00 10.90 103 LEU A C 1
ATOM 1590 O O . LEU A 1 108 ? 5.452 24.521 -5.153 1.00 10.19 103 LEU A O 1
ATOM 1606 N N . ASP A 1 109 ? 4.387 22.795 -6.110 1.00 12.13 104 ASP A N 1
ATOM 1607 C CA . ASP A 1 109 ? 3.394 23.661 -6.720 1.00 14.03 104 ASP A CA 1
ATOM 1608 C C . ASP A 1 109 ? 2.245 23.997 -5.784 1.00 16.57 104 ASP A C 1
ATOM 1609 O O . ASP A 1 109 ? 1.488 24.925 -6.094 1.00 18.34 104 ASP A O 1
ATOM 1618 N N . SER A 1 110 ? 2.114 23.285 -4.632 1.00 12.84 105 SER A N 1
ATOM 1619 C CA . SER A 1 110 ? 1.018 23.460 -3.692 1.00 16.88 105 SER A CA 1
ATOM 1620 C C . SER A 1 110 ? 1.548 23.304 -2.269 1.00 13.75 105 SER A C 1
ATOM 1621 O O . SER A 1 110 ? 1.296 22.283 -1.636 1.00 12.51 105 SER A O 1
ATOM 1629 N N . HIS A 1 111 ? 2.231 24.318 -1.721 1.00 12.91 106 HIS A N 1
ATOM 1630 C CA . HIS A 1 111 ? 2.431 25.661 -2.281 1.00 14.15 106 HIS A CA 1
ATOM 1631 C C . HIS A 1 111 ? 3.829 26.205 -1.977 1.00 15.58 106 HIS A C 1
ATOM 1632 O O . HIS A 1 111 ? 4.001 27.414 -1.771 1.00 14.72 106 HIS A O 1
ATOM 1646 N N . LEU A 1 112 ? 4.820 25.316 -1.971 1.00 12.39 107 LEU A N 1
ATOM 1647 C CA . LEU A 1 112 ? 6.151 25.690 -1.511 1.00 10.98 107 LEU A CA 1
ATOM 1648 C C . LEU A 1 112 ? 6.721 26.846 -2.330 1.00 10.30 107 LEU A C 1
ATOM 1649 O O . LEU A 1 112 ? 7.224 27.820 -1.765 1.00 13.56 107 LEU A O 1
ATOM 1665 N N . ILE A 1 113 ? 6.636 26.775 -3.659 1.00 10.23 108 ILE A N 1
ATOM 1666 C CA . ILE A 1 113 ? 7.301 27.780 -4.482 1.00 12.92 108 ILE A CA 1
ATOM 1667 C C . ILE A 1 113 ? 6.649 29.139 -4.286 1.00 13.15 108 ILE A C 1
ATOM 1668 O O . ILE A 1 113 ? 7.329 30.157 -4.081 1.00 14.23 108 ILE A O 1
ATOM 1684 N N . LYS A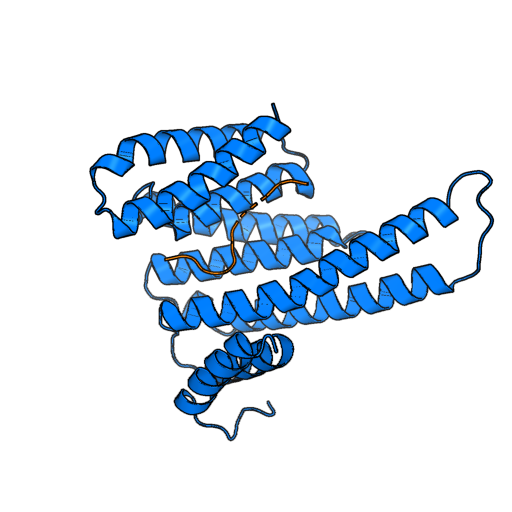 1 114 ? 5.317 29.184 -4.311 1.00 16.08 109 LYS A N 1
ATOM 1685 C CA . LYS A 1 114 ? 4.677 30.496 -4.271 1.00 18.76 109 LYS A CA 1
ATOM 1686 C C . LYS A 1 114 ? 4.871 31.178 -2.926 1.00 17.01 109 LYS A C 1
ATOM 1687 O O . LYS A 1 114 ? 4.951 32.411 -2.868 1.00 16.92 109 LYS A O 1
ATOM 1706 N N . GLU A 1 115 ? 4.917 30.408 -1.836 1.00 15.61 110 GLU A N 1
ATOM 1707 C CA . GLU A 1 115 ? 5.101 30.978 -0.509 1.00 19.67 110 GLU A CA 1
ATOM 1708 C C . GLU A 1 115 ? 6.556 31.218 -0.156 1.00 13.61 110 GLU A C 1
ATOM 1709 O O . GLU A 1 115 ? 6.827 31.907 0.830 1.00 18.33 110 GLU A O 1
ATOM 1721 N N . ALA A 1 116 ? 7.508 30.742 -0.960 1.00 12.94 111 ALA A N 1
ATOM 1722 C CA . ALA A 1 116 ? 8.918 30.919 -0.624 1.00 13.80 111 ALA A CA 1
ATOM 1723 C C . ALA A 1 116 ? 9.282 32.403 -0.685 1.00 22.27 111 ALA A C 1
ATOM 1724 O O . ALA A 1 116 ? 9.318 33.005 -1.763 1.00 25.20 111 ALA A O 1
ATOM 1731 N N . GLY A 1 117 ? 9.567 32.992 0.468 1.00 23.18 112 GLY A N 1
ATOM 1732 C CA . GLY A 1 117 ? 9.756 34.428 0.566 1.00 27.94 112 GLY A CA 1
ATOM 1733 C C . GLY A 1 117 ? 11.199 34.903 0.610 1.00 29.02 112 GLY A C 1
ATOM 1734 O O . GLY A 1 117 ? 11.433 36.099 0.826 1.00 31.17 112 GLY A O 1
ATOM 1738 N N . ASP A 1 118 ? 12.156 34.002 0.411 1.00 13.49 113 ASP A N 1
ATOM 1739 C CA . ASP A 1 118 ? 13.593 34.247 0.364 1.00 17.64 113 ASP A CA 1
ATOM 1740 C C . ASP A 1 118 ? 14.133 33.790 -0.977 1.00 20.14 113 ASP A C 1
ATOM 1741 O O . ASP A 1 118 ? 13.646 32.807 -1.537 1.00 12.93 113 ASP A O 1
ATOM 1750 N N . ALA A 1 119 ? 15.224 34.418 -1.430 1.00 17.25 114 ALA A N 1
ATOM 1751 C CA . ALA A 1 119 ? 15.947 33.886 -2.582 1.00 15.61 114 ALA A CA 1
ATOM 1752 C C . ALA A 1 119 ? 16.435 32.461 -2.334 1.00 12.99 114 ALA A C 1
ATOM 1753 O O . ALA A 1 119 ? 16.322 31.596 -3.210 1.00 14.53 114 ALA A O 1
ATOM 1760 N N . GLU A 1 120 ? 16.969 32.184 -1.143 1.00 11.84 115 GLU A N 1
ATOM 1761 C CA . GLU A 1 120 ? 17.524 30.862 -0.862 1.00 17.87 115 GLU A CA 1
ATOM 1762 C C . GLU A 1 120 ? 16.441 29.790 -0.874 1.00 15.09 115 GLU A C 1
ATOM 1763 O O . GLU A 1 120 ? 16.657 28.692 -1.392 1.00 15.27 115 GLU A O 1
ATOM 1775 N N . SER A 1 121 ? 15.271 30.071 -0.301 1.00 10.69 116 SER A N 1
ATOM 1776 C CA . SER A 1 121 ? 14.218 29.073 -0.346 1.00 10.15 116 SER A CA 1
ATOM 1777 C C . SER A 1 121 ? 13.652 28.955 -1.756 1.00 12.52 116 SER A C 1
ATOM 1778 O O . SER A 1 121 ? 13.443 27.846 -2.257 1.00 12.64 116 SER A O 1
ATOM 1786 N N . ARG A 1 122 ? 13.410 30.082 -2.427 1.00 10.04 117 ARG A N 1
ATOM 1787 C CA . ARG A 1 122 ? 12.798 30.015 -3.754 1.00 12.58 117 ARG A CA 1
ATOM 1788 C C . ARG A 1 122 ? 13.727 29.337 -4.766 1.00 10.84 117 ARG A C 1
ATOM 1789 O O . ARG A 1 122 ? 13.283 28.491 -5.564 1.00 10.76 117 ARG A O 1
ATOM 1810 N N . VAL A 1 123 ? 15.023 29.649 -4.728 1.00 7.21 118 VAL A N 1
ATOM 1811 C CA . VAL A 1 123 ? 15.968 28.941 -5.599 1.00 6.37 118 VAL A CA 1
ATOM 1812 C C . VAL A 1 123 ? 16.021 27.457 -5.262 1.00 7.98 118 VAL A C 1
ATOM 1813 O O . VAL A 1 123 ? 16.038 26.603 -6.158 1.00 9.50 118 VAL A O 1
ATOM 1826 N N . PHE A 1 124 ? 16.064 27.107 -3.983 1.00 8.09 119 PHE A N 1
ATOM 1827 C CA . PHE A 1 124 ? 16.095 25.680 -3.635 1.00 5.39 119 PHE A CA 1
ATOM 1828 C C . PHE A 1 124 ? 14.907 24.932 -4.258 1.00 8.60 119 PHE A C 1
ATOM 1829 O O . PHE A 1 124 ? 15.060 23.851 -4.841 1.00 8.43 119 PHE A O 1
ATOM 1846 N N . TYR A 1 125 ? 13.708 25.489 -4.139 1.00 9.00 120 TYR A N 1
ATOM 1847 C CA . TYR A 1 125 ? 12.518 24.797 -4.623 1.00 6.21 120 TYR A CA 1
ATOM 1848 C C . TYR A 1 125 ? 12.457 24.790 -6.140 1.00 8.89 120 TYR A C 1
ATOM 1849 O O . TYR A 1 125 ? 12.090 23.776 -6.749 1.00 7.97 120 TYR A O 1
ATOM 1867 N N . LEU A 1 126 ? 12.824 25.899 -6.777 1.00 7.75 121 LEU A N 1
ATOM 1868 C CA . LEU A 1 126 ? 12.860 25.909 -8.234 1.00 7.40 121 LEU A CA 1
ATOM 1869 C C . LEU A 1 126 ? 13.909 24.949 -8.769 1.00 7.19 121 LEU A C 1
ATOM 1870 O O . LEU A 1 126 ? 13.667 24.268 -9.774 1.00 8.84 121 LEU A O 1
ATOM 1886 N N . LYS A 1 127 ? 15.078 24.851 -8.117 1.00 8.85 122 LYS A N 1
ATOM 1887 C CA . LYS A 1 127 ? 16.038 23.822 -8.527 1.00 8.28 122 LYS A CA 1
ATOM 1888 C C . LYS A 1 127 ? 15.435 22.423 -8.410 1.00 7.89 122 LYS A C 1
ATOM 1889 O O . LYS A 1 127 ? 15.660 21.559 -9.272 1.00 6.22 122 LYS A O 1
ATOM 1908 N N . MET A 1 128 ? 14.693 22.169 -7.338 1.00 7.92 123 MET A N 1
ATOM 1909 C CA . MET A 1 128 ? 14.096 20.861 -7.157 1.00 7.52 123 MET A CA 1
ATOM 1910 C C . MET A 1 128 ? 13.060 20.588 -8.241 1.00 7.42 123 MET A C 1
ATOM 1911 O O . MET A 1 128 ? 12.944 19.461 -8.733 1.00 6.88 123 MET A O 1
ATOM 1925 N N . LYS A 1 129 ? 12.288 21.615 -8.616 1.00 6.51 124 LYS A N 1
ATOM 1926 C CA . LYS A 1 129 ? 11.331 21.460 -9.696 1.00 4.00 124 LYS A CA 1
ATOM 1927 C C . LYS A 1 129 ? 12.037 21.079 -10.985 1.00 5.60 124 LYS A C 1
ATOM 1928 O O . LYS A 1 129 ? 11.655 20.119 -11.658 1.00 6.84 124 LYS A O 1
ATOM 1947 N N . GLY A 1 130 ? 13.135 21.759 -11.288 1.00 7.82 125 GLY A N 1
ATOM 1948 C CA . GLY A 1 130 ? 13.916 21.373 -12.446 1.00 7.53 125 GLY A CA 1
ATOM 1949 C C . GLY A 1 130 ? 14.451 19.962 -12.332 1.00 7.83 125 GLY A C 1
ATOM 1950 O O . GLY A 1 130 ? 14.405 19.195 -13.289 1.00 6.43 125 GLY A O 1
ATOM 1954 N N . ASP A 1 131 ? 14.940 19.586 -11.153 1.00 6.76 126 ASP A N 1
ATOM 1955 C CA . ASP A 1 131 ? 15.495 18.247 -10.996 1.00 6.34 126 ASP A CA 1
ATOM 1956 C C . ASP A 1 131 ? 14.445 17.177 -11.271 1.00 10.56 126 ASP A C 1
ATOM 1957 O O . ASP A 1 131 ? 14.716 16.169 -11.951 1.00 5.85 126 ASP A O 1
ATOM 1966 N N . TYR A 1 132 ? 13.250 17.343 -10.710 1.00 7.43 127 TYR A N 1
ATOM 1967 C CA . TYR A 1 132 ? 12.269 16.266 -10.843 1.00 6.85 127 TYR A CA 1
ATOM 1968 C C . TYR A 1 132 ? 11.621 16.253 -12.226 1.00 9.97 127 TYR A C 1
ATOM 1969 O O . TYR A 1 132 ? 11.258 15.183 -12.705 1.00 7.70 127 TYR A O 1
ATOM 1987 N N . TYR A 1 133 ? 11.488 17.391 -12.913 1.00 6.37 128 TYR A N 1
ATOM 1988 C CA . TYR A 1 133 ? 11.175 17.316 -14.338 1.00 7.91 128 TYR A CA 1
ATOM 1989 C C . TYR A 1 133 ? 12.300 16.634 -15.112 1.00 10.67 128 TYR A C 1
ATOM 1990 O O . TYR A 1 133 ? 12.031 15.899 -16.073 1.00 7.85 128 TYR A O 1
ATOM 2008 N N . ARG A 1 134 ? 13.560 16.843 -14.711 1.00 9.31 129 ARG A N 1
ATOM 2009 C CA . ARG A 1 134 ? 14.656 16.131 -15.389 1.00 8.23 129 ARG A CA 1
ATOM 2010 C C . ARG A 1 134 ? 14.542 14.623 -15.199 1.00 8.99 129 ARG A C 1
ATOM 2011 O O . ARG A 1 134 ? 14.766 13.844 -16.140 1.00 8.36 129 ARG A O 1
ATOM 2032 N N . TYR A 1 135 ? 14.210 14.179 -13.994 1.00 8.71 130 TYR A N 1
ATOM 2033 C CA . TYR A 1 135 ? 14.048 12.746 -13.789 1.00 7.22 130 TYR A CA 1
ATOM 2034 C C . TYR A 1 135 ? 12.895 12.203 -14.634 1.00 8.98 130 TYR A C 1
ATOM 2035 O O . TYR A 1 135 ? 13.021 11.134 -15.231 1.00 11.21 130 TYR A O 1
ATOM 2053 N N . LEU A 1 136 ? 11.785 12.936 -14.730 1.00 8.47 131 LEU A N 1
ATOM 2054 C CA . LEU A 1 136 ? 10.744 12.554 -15.687 1.00 10.84 131 LEU A CA 1
ATOM 2055 C C . LEU A 1 136 ? 11.285 12.517 -17.116 1.00 11.37 131 LEU A C 1
ATOM 2056 O O . LEU A 1 136 ? 10.944 11.615 -17.892 1.00 12.07 131 LEU A O 1
ATOM 2072 N N . ALA A 1 137 ? 12.088 13.513 -17.507 1.00 8.70 132 ALA A N 1
ATOM 2073 C CA . ALA A 1 137 ? 12.628 13.527 -18.873 1.00 11.98 132 ALA A CA 1
ATOM 2074 C C . ALA A 1 137 ? 13.481 12.303 -19.169 1.00 12.92 132 ALA A C 1
ATOM 2075 O O . ALA A 1 137 ? 13.558 11.866 -20.327 1.00 13.73 132 ALA A O 1
ATOM 2082 N N . GLU A 1 138 ? 14.184 11.774 -18.168 1.00 10.54 133 GLU A N 1
ATOM 2083 C CA . GLU A 1 138 ? 15.094 10.669 -18.430 1.00 11.90 133 GLU A CA 1
ATOM 2084 C C . GLU A 1 138 ? 14.346 9.448 -18.948 1.00 11.73 133 GLU A C 1
ATOM 2085 O O . GLU A 1 138 ? 14.917 8.654 -19.688 1.00 12.35 133 GLU A O 1
ATOM 2097 N N . VAL A 1 139 ? 13.076 9.300 -18.584 1.00 12.38 134 VAL A N 1
ATOM 2098 C CA . VAL A 1 139 ? 12.261 8.154 -18.977 1.00 10.95 134 VAL A CA 1
ATOM 2099 C C . VAL A 1 139 ? 11.150 8.534 -19.957 1.00 12.91 134 VAL A C 1
ATOM 2100 O O . VAL A 1 139 ? 10.369 7.664 -20.366 1.00 15.56 134 VAL A O 1
ATOM 2113 N N . ALA A 1 140 ? 11.074 9.788 -20.380 1.00 17.19 135 ALA A N 1
ATOM 2114 C CA . ALA A 1 140 ? 10.011 10.216 -21.283 1.00 14.44 135 ALA A CA 1
ATOM 2115 C C . ALA A 1 140 ? 10.318 9.838 -22.724 1.00 22.11 135 ALA A C 1
ATOM 2116 O O . ALA A 1 140 ? 11.472 9.775 -23.136 1.00 20.00 135 ALA A O 1
ATOM 2123 N N . THR A 1 141 ? 9.263 9.595 -23.501 1.00 24.00 136 THR A N 1
ATOM 2124 C CA . THR A 1 141 ? 9.438 9.363 -24.930 1.00 35.73 136 THR A CA 1
ATOM 2125 C C . THR A 1 141 ? 8.503 10.215 -25.782 1.00 43.34 136 THR A C 1
ATOM 2126 O O . THR A 1 141 ? 8.912 11.244 -26.329 1.00 47.01 136 THR A O 1
ATOM 2137 N N . GLY A 1 142 ? 7.244 9.798 -25.891 1.00 46.69 137 GLY A N 1
ATOM 2138 C CA . GLY A 1 142 ? 6.401 10.229 -26.991 1.00 53.88 137 GLY A CA 1
ATOM 2139 C C . GLY A 1 142 ? 5.599 11.501 -26.799 1.00 52.50 137 GLY A C 1
ATOM 2140 O O . GLY A 1 142 ? 4.623 11.516 -26.045 1.00 58.83 137 GLY A O 1
ATOM 2144 N N . ASP A 1 143 ? 6.003 12.578 -27.477 1.00 54.51 138 ASP A N 1
ATOM 2145 C CA . ASP A 1 143 ? 5.139 13.740 -27.679 1.00 57.76 138 ASP A CA 1
ATOM 2146 C C . ASP A 1 143 ? 4.987 14.581 -26.419 1.00 49.94 138 ASP A C 1
ATOM 2147 O O . ASP A 1 143 ? 4.494 15.712 -26.481 1.00 44.62 138 ASP A O 1
ATOM 2151 N N . ASP A 1 144 ? 5.380 14.030 -25.272 1.00 48.09 139 ASP A N 1
ATOM 2152 C CA . ASP A 1 144 ? 5.474 14.787 -24.040 1.00 48.97 139 ASP A CA 1
ATOM 2153 C C . ASP A 1 144 ? 6.916 14.965 -23.590 1.00 36.98 139 ASP A C 1
ATOM 2154 O O . ASP A 1 144 ? 7.170 15.741 -22.664 1.00 30.28 139 ASP A O 1
ATOM 2158 N N . LYS A 1 145 ? 7.866 14.275 -24.220 1.00 27.81 140 LYS A N 1
ATOM 2159 C CA . LYS A 1 145 ? 9.249 14.428 -23.815 1.00 27.84 140 LYS A CA 1
ATOM 2160 C C . LYS A 1 145 ? 9.668 15.884 -23.961 1.00 25.52 140 LYS A C 1
ATOM 2161 O O . LYS A 1 145 ? 10.189 16.490 -23.017 1.00 21.85 140 LYS A O 1
ATOM 2180 N N . LYS A 1 146 ? 9.388 16.483 -25.122 1.00 24.72 141 LYS A N 1
ATOM 2181 C CA . LYS A 1 146 ? 9.817 17.856 -25.359 1.00 24.81 141 LYS A CA 1
ATOM 2182 C C . LYS A 1 146 ? 9.214 18.814 -24.345 1.00 20.14 141 LYS A C 1
ATOM 2183 O O . LYS A 1 146 ? 9.871 19.769 -23.921 1.00 14.62 141 LYS A O 1
ATOM 2202 N N . ARG A 1 147 ? 7.958 18.599 -23.948 1.00 19.38 142 ARG A N 1
ATOM 2203 C CA . ARG A 1 147 ? 7.377 19.562 -23.016 1.00 27.40 142 ARG A CA 1
ATOM 2204 C C . ARG A 1 147 ? 7.914 19.353 -21.606 1.00 15.97 142 ARG A C 1
ATOM 2205 O O . ARG A 1 147 ? 8.074 20.323 -20.856 1.00 14.70 142 ARG A O 1
ATOM 2226 N N . ILE A 1 148 ? 8.206 18.111 -21.237 1.00 17.08 143 ILE A N 1
ATOM 2227 C CA . ILE A 1 148 ? 8.809 17.859 -19.938 1.00 17.76 143 ILE A CA 1
ATOM 2228 C C . ILE A 1 148 ? 10.183 18.507 -19.875 1.00 10.88 143 ILE A C 1
ATOM 2229 O O . ILE A 1 148 ? 10.523 19.166 -18.892 1.00 14.44 143 ILE A O 1
ATOM 2245 N N . ILE A 1 149 ? 10.964 18.383 -20.952 1.00 12.92 144 ILE A N 1
ATOM 2246 C CA . ILE A 1 149 ? 12.287 19.002 -20.993 1.00 10.95 144 ILE A CA 1
ATOM 2247 C C . ILE A 1 149 ? 12.159 20.506 -20.835 1.00 15.21 144 ILE A C 1
ATOM 2248 O O . ILE A 1 149 ? 12.949 21.158 -20.140 1.00 14.18 144 ILE A O 1
ATOM 2264 N N . ASP A 1 150 ? 11.170 21.101 -21.479 1.00 14.33 145 ASP A N 1
ATOM 2265 C CA . ASP A 1 150 ? 11.135 22.549 -21.398 1.00 13.87 145 ASP A CA 1
ATOM 2266 C C . ASP A 1 150 ? 10.606 23.008 -20.041 1.00 15.85 145 ASP A C 1
ATOM 2267 O O . ASP A 1 150 ? 10.939 24.105 -19.589 1.00 11.49 145 ASP A O 1
ATOM 2276 N N . SER A 1 151 ? 9.787 22.189 -19.373 1.00 11.19 146 SER A N 1
ATOM 2277 C CA . SER A 1 151 ? 9.405 22.487 -17.997 1.00 11.65 146 SER A CA 1
ATOM 2278 C C . SER A 1 151 ? 10.627 22.457 -17.088 1.00 9.75 146 SER A C 1
ATOM 2279 O O . SER A 1 151 ? 10.772 23.291 -16.194 1.00 12.09 146 SER A O 1
ATOM 2287 N N . ALA A 1 152 ? 11.528 21.501 -17.310 1.00 10.85 147 ALA A N 1
ATOM 2288 C CA . ALA A 1 152 ? 12.747 21.476 -16.508 1.00 12.79 147 ALA A CA 1
ATOM 2289 C C . ALA A 1 152 ? 13.589 22.727 -16.790 1.00 9.89 147 ALA A C 1
ATOM 2290 O O . ALA A 1 152 ? 14.018 23.420 -15.864 1.00 9.39 147 ALA A O 1
ATOM 2297 N N . ARG A 1 153 ? 13.780 23.058 -18.070 1.00 14.31 148 ARG A N 1
ATOM 2298 C CA . ARG A 1 153 ? 14.529 24.264 -18.458 1.00 12.10 148 ARG A CA 1
ATOM 2299 C C . ARG A 1 153 ? 13.959 25.531 -17.828 1.00 12.66 148 ARG A C 1
ATOM 2300 O O . ARG A 1 153 ? 14.696 26.333 -17.254 1.00 10.12 148 ARG A O 1
ATOM 2321 N N . SER A 1 154 ? 12.643 25.741 -17.961 1.00 12.15 149 SER A N 1
ATOM 2322 C CA . SER A 1 154 ? 11.991 26.926 -17.418 1.00 16.22 149 SER A CA 1
ATOM 2323 C C . SER A 1 154 ? 12.237 27.062 -15.922 1.00 14.19 149 SER A C 1
ATOM 2324 O O . SER A 1 154 ? 12.487 28.174 -15.416 1.00 12.44 149 SER A O 1
ATOM 2332 N N . ALA A 1 155 ? 12.177 25.943 -15.190 1.00 10.92 150 ALA A N 1
ATOM 2333 C CA . ALA A 1 155 ? 12.387 25.987 -13.748 1.00 8.38 150 ALA A CA 1
ATOM 2334 C C . ALA A 1 155 ? 13.835 26.339 -13.427 1.00 9.32 150 ALA A C 1
ATOM 2335 O O . ALA A 1 155 ? 14.104 27.269 -12.651 1.00 9.02 150 ALA A O 1
ATOM 2342 N N . TYR A 1 156 ? 14.780 25.620 -14.033 1.00 8.36 151 TYR A N 1
ATOM 2343 C CA . TYR A 1 156 ? 16.197 25.905 -13.825 1.00 6.90 151 TYR A CA 1
ATOM 2344 C C . TYR A 1 156 ? 16.515 27.346 -14.172 1.00 11.84 151 TYR A C 1
ATOM 2345 O O . TYR A 1 156 ? 17.314 28.001 -13.488 1.00 9.51 151 TYR A O 1
ATOM 2363 N N . GLN A 1 157 ? 15.927 27.842 -15.256 1.00 11.43 152 GLN A N 1
ATOM 2364 C CA . GLN A 1 157 ? 16.311 29.163 -15.743 1.00 13.79 152 GLN A CA 1
ATOM 2365 C C . GLN A 1 157 ? 15.848 30.243 -14.783 1.00 14.63 152 GLN A C 1
ATOM 2366 O O . GLN A 1 157 ? 16.596 31.180 -14.498 1.00 13.29 152 GLN A O 1
ATOM 2380 N N . GLU A 1 158 ? 14.645 30.101 -14.228 1.00 12.86 153 GLU A N 1
ATOM 2381 C CA . GLU A 1 158 ? 14.172 31.087 -13.254 1.00 13.77 153 GLU A CA 1
ATOM 2382 C C . GLU A 1 158 ? 15.019 31.049 -11.997 1.00 12.73 153 GLU A C 1
ATOM 2383 O O . GLU A 1 158 ? 15.352 32.095 -11.424 1.00 11.00 153 GLU A O 1
ATOM 2395 N N . ALA A 1 159 ? 15.358 29.846 -11.543 1.00 9.88 154 ALA A N 1
ATOM 2396 C CA . ALA A 1 159 ? 16.245 29.708 -10.399 1.00 10.57 154 ALA A CA 1
ATOM 2397 C C . ALA A 1 159 ? 17.600 30.348 -10.679 1.00 8.93 154 ALA A C 1
ATOM 2398 O O . ALA A 1 159 ? 18.160 31.050 -9.825 1.00 11.65 154 ALA A O 1
ATOM 2405 N N . MET A 1 160 ? 18.139 30.125 -11.878 1.00 9.50 155 MET A N 1
ATOM 2406 C CA . MET A 1 160 ? 19.429 30.714 -12.241 1.00 10.82 155 MET A CA 1
ATOM 2407 C C . MET A 1 160 ? 19.366 32.242 -12.161 1.00 12.42 155 MET A C 1
ATOM 2408 O O . MET A 1 160 ? 20.248 32.896 -11.583 1.00 11.47 155 MET A O 1
ATOM 2422 N N . ASP A 1 161 ? 18.318 32.825 -12.739 1.00 11.58 156 ASP A N 1
ATOM 2423 C CA . ASP A 1 161 ? 18.149 34.280 -12.715 1.00 18.94 156 ASP A CA 1
ATOM 2424 C C . ASP A 1 161 ? 18.160 34.826 -11.288 1.00 16.49 156 ASP A C 1
ATOM 2425 O O . ASP A 1 161 ? 18.862 35.794 -10.986 1.00 14.51 156 ASP A O 1
ATOM 2434 N N . ILE A 1 162 ? 17.388 34.217 -10.387 1.00 12.96 157 ILE A N 1
ATOM 2435 C CA . ILE A 1 162 ? 17.353 34.697 -9.005 1.00 13.72 157 ILE A CA 1
ATOM 2436 C C . ILE A 1 162 ? 18.711 34.525 -8.338 1.00 12.56 157 ILE A C 1
ATOM 2437 O O . ILE A 1 162 ? 19.199 35.430 -7.631 1.00 13.83 157 ILE A O 1
ATOM 2453 N N . SER A 1 163 ? 19.339 33.362 -8.534 1.00 10.50 158 SER A N 1
ATOM 2454 C CA . SER A 1 163 ? 20.579 33.072 -7.824 1.00 14.27 158 SER A CA 1
ATOM 2455 C C . SER A 1 163 ? 21.672 34.041 -8.246 1.00 16.46 158 SER A C 1
ATOM 2456 O O . SER A 1 163 ? 22.492 34.481 -7.426 1.00 15.69 158 SER A O 1
ATOM 2464 N N . LYS A 1 164 ? 21.696 34.393 -9.527 1.00 15.37 159 LYS A N 1
ATOM 2465 C CA . LYS A 1 164 ? 22.704 35.331 -9.988 1.00 15.04 159 LYS A CA 1
ATOM 2466 C C . LYS A 1 164 ? 22.442 36.741 -9.469 1.00 15.67 159 LYS A C 1
ATOM 2467 O O . LYS A 1 164 ? 23.390 37.493 -9.233 1.00 19.72 159 LYS A O 1
ATOM 2486 N N . LYS A 1 165 ? 21.177 37.127 -9.286 1.00 17.19 160 LYS A N 1
ATOM 2487 C CA . LYS A 1 165 ? 20.885 38.443 -8.731 1.00 16.89 160 LYS A CA 1
ATOM 2488 C C . LYS A 1 165 ? 21.090 38.498 -7.216 1.00 19.94 160 LYS A C 1
ATOM 2489 O O . LYS A 1 165 ? 21.501 39.539 -6.692 1.00 19.16 160 LYS A O 1
ATOM 2493 N N . GLU A 1 166 ? 20.877 37.394 -6.497 1.00 16.69 161 GLU A N 1
ATOM 2494 C CA . GLU A 1 166 ? 20.660 37.457 -5.060 1.00 17.09 161 GLU A CA 1
ATOM 2495 C C . GLU A 1 166 ? 21.664 36.703 -4.210 1.00 13.91 161 GLU A C 1
ATOM 2496 O O . GLU A 1 166 ? 21.649 36.891 -2.994 1.00 17.55 161 GLU A O 1
ATOM 2508 N N . MET A 1 167 ? 22.504 35.841 -4.781 1.00 14.44 162 MET A N 1
ATOM 2509 C CA . MET A 1 167 ? 23.413 35.015 -3.998 1.00 16.44 162 MET A CA 1
ATOM 2510 C C . MET A 1 167 ? 24.833 35.183 -4.503 1.00 17.29 162 MET A C 1
ATOM 2511 O O . MET A 1 167 ? 25.037 35.430 -5.683 1.00 18.75 162 MET A O 1
ATOM 2525 N N . PRO A 1 168 ? 25.820 34.979 -3.644 1.00 16.13 163 PRO A N 1
ATOM 2526 C CA . PRO A 1 168 ? 27.197 35.042 -4.091 1.00 18.11 163 PRO A CA 1
ATOM 2527 C C . PRO A 1 168 ? 27.568 33.799 -4.875 1.00 18.63 163 PRO A C 1
ATOM 2528 O O . PRO A 1 168 ? 26.972 32.727 -4.687 1.00 21.15 163 PRO A O 1
ATOM 2539 N N . PRO A 1 169 ? 28.577 33.902 -5.733 1.00 14.87 164 PRO A N 1
ATOM 2540 C CA . PRO A 1 169 ? 28.924 32.774 -6.599 1.00 15.61 164 PRO A CA 1
ATOM 2541 C C . PRO A 1 169 ? 29.280 31.496 -5.871 1.00 18.72 164 PRO A C 1
ATOM 2542 O O . PRO A 1 169 ? 29.227 30.429 -6.496 1.00 16.27 164 PRO A O 1
ATOM 2553 N N . THR A 1 170 ? 29.643 31.546 -4.587 1.00 13.77 165 THR A N 1
ATOM 2554 C CA . THR A 1 170 ? 29.998 30.334 -3.847 1.00 13.48 165 THR A CA 1
ATOM 2555 C C . THR A 1 170 ? 28.833 29.743 -3.080 1.00 13.41 165 THR A C 1
ATOM 2556 O O . THR A 1 170 ? 29.008 28.704 -2.429 1.00 12.96 165 THR A O 1
ATOM 2567 N N . ASN A 1 171 ? 27.675 30.379 -3.121 1.00 12.46 166 ASN A N 1
ATOM 2568 C CA . ASN A 1 171 ? 26.528 29.887 -2.369 1.00 13.37 166 ASN A CA 1
ATOM 2569 C C . ASN A 1 171 ? 26.230 28.435 -2.785 1.00 13.05 166 ASN A C 1
ATOM 2570 O O . ASN A 1 171 ? 26.102 28.169 -3.980 1.00 12.15 166 ASN A O 1
ATOM 2581 N N . PRO A 1 172 ? 26.185 27.492 -1.844 1.00 14.46 167 PRO A N 1
ATOM 2582 C CA . PRO A 1 172 ? 26.059 26.077 -2.259 1.00 13.61 167 PRO A CA 1
ATOM 2583 C C . PRO A 1 172 ? 24.785 25.782 -3.019 1.00 8.97 167 PRO A C 1
ATOM 2584 O O . PRO A 1 172 ? 24.765 24.873 -3.857 1.00 10.36 167 PRO A O 1
ATOM 2595 N N . ILE A 1 173 ? 23.714 26.526 -2.772 1.00 11.82 168 ILE A N 1
ATOM 2596 C CA . ILE A 1 173 ? 22.503 26.288 -3.542 1.00 11.98 168 ILE A CA 1
ATOM 2597 C C . ILE A 1 173 ? 22.700 26.789 -4.966 1.00 11.04 168 ILE A C 1
ATOM 2598 O O . ILE A 1 173 ? 22.350 26.104 -5.938 1.00 9.67 168 ILE A O 1
ATOM 2614 N N . ARG A 1 174 ? 23.269 27.983 -5.113 1.00 10.80 169 ARG A N 1
ATOM 2615 C CA . ARG A 1 174 ? 23.622 28.480 -6.445 1.00 9.78 169 ARG A CA 1
ATOM 2616 C C . ARG A 1 174 ? 24.518 27.496 -7.177 1.00 9.68 169 ARG A C 1
ATOM 2617 O O . ARG A 1 174 ? 24.263 27.165 -8.342 1.00 9.92 169 ARG A O 1
ATOM 2638 N N . LEU A 1 175 ? 25.541 26.970 -6.493 1.00 8.18 170 LEU A N 1
ATOM 2639 C CA . LEU A 1 175 ? 26.472 26.043 -7.139 1.00 4.88 170 LEU A CA 1
ATOM 2640 C C . LEU A 1 175 ? 25.789 24.742 -7.553 1.00 8.88 170 LEU A C 1
ATOM 2641 O O . LEU A 1 175 ? 25.996 24.251 -8.667 1.00 8.25 170 LEU A O 1
ATOM 2657 N N . GLY A 1 176 ? 25.012 24.145 -6.655 1.00 8.96 171 GLY A N 1
ATOM 2658 C CA . GLY A 1 176 ? 24.331 22.896 -6.999 1.00 11.58 171 GLY A CA 1
ATOM 2659 C C . GLY A 1 176 ? 23.298 23.083 -8.094 1.00 8.03 171 GLY A C 1
ATOM 2660 O O . GLY A 1 176 ? 23.117 22.201 -8.940 1.00 10.06 171 GLY A O 1
ATOM 2664 N N . LEU A 1 177 ? 22.634 24.233 -8.113 1.00 6.79 172 LEU A N 1
ATOM 2665 C CA . LEU A 1 177 ? 21.744 24.590 -9.216 1.00 9.42 172 LEU A CA 1
ATOM 2666 C C . LEU A 1 177 ? 22.494 24.579 -10.541 1.00 10.32 172 LEU A C 1
ATOM 2667 O O . LEU A 1 177 ? 22.086 23.900 -11.492 1.00 6.36 172 LEU A O 1
ATOM 2683 N N . ALA A 1 178 ? 23.628 25.298 -10.597 1.00 8.99 173 ALA A N 1
ATOM 2684 C CA . ALA A 1 178 ? 24.364 25.406 -11.849 1.00 8.00 173 ALA A CA 1
ATOM 2685 C C . ALA A 1 178 ? 24.890 24.058 -12.290 1.00 8.00 173 ALA A C 1
ATOM 2686 O O . ALA A 1 178 ? 24.858 23.737 -13.487 1.00 7.03 173 ALA A O 1
ATOM 2693 N N . LEU A 1 179 ? 25.407 23.277 -11.346 1.00 6.19 174 LEU A N 1
ATOM 2694 C CA . LEU A 1 179 ? 25.825 21.919 -11.651 1.00 8.17 174 LEU A CA 1
ATOM 2695 C C . LEU A 1 179 ? 24.686 21.157 -12.312 1.00 9.26 174 LEU A C 1
ATOM 2696 O O . LEU A 1 179 ? 24.859 20.556 -13.377 1.00 8.64 174 LEU A O 1
ATOM 2712 N N . ASN A 1 180 ? 23.512 21.157 -11.676 1.00 9.34 175 ASN A N 1
ATOM 2713 C CA . ASN A 1 180 ? 22.416 20.332 -12.194 1.00 7.33 175 ASN A CA 1
ATOM 2714 C C . ASN A 1 180 ? 21.875 20.858 -13.505 1.00 6.32 175 ASN A C 1
ATOM 2715 O O . ASN A 1 180 ? 21.464 20.067 -14.355 1.00 8.78 175 ASN A O 1
ATOM 2726 N N . PHE A 1 181 ? 21.908 22.175 -13.709 1.00 7.31 176 PHE A N 1
ATOM 2727 C CA . PHE A 1 181 ? 21.473 22.715 -14.987 1.00 6.38 176 PHE A CA 1
ATOM 2728 C C . PHE A 1 181 ? 22.475 22.320 -16.061 1.00 7.31 176 PHE A C 1
ATOM 2729 O O . PHE A 1 181 ? 22.087 21.967 -17.173 1.00 5.82 176 PHE A O 1
ATOM 2746 N N . SER A 1 182 ? 23.765 22.257 -15.712 1.00 7.58 177 SER A N 1
ATOM 2747 C CA . SER A 1 182 ? 24.746 21.850 -16.715 1.00 10.46 177 SER A CA 1
ATOM 2748 C C . SER A 1 182 ? 24.556 20.393 -17.083 1.00 10.25 177 SER A C 1
ATOM 2749 O O . SER A 1 182 ? 24.758 20.029 -18.244 1.00 9.85 177 SER A O 1
ATOM 2757 N N . VAL A 1 183 ? 24.176 19.541 -16.113 1.00 9.43 178 VAL A N 1
ATOM 2758 C CA . VAL A 1 183 ? 23.881 18.135 -16.399 1.00 5.69 178 VAL A CA 1
ATOM 2759 C C . VAL A 1 183 ? 22.629 18.026 -17.282 1.00 6.40 178 VAL A C 1
ATOM 2760 O O . VAL A 1 183 ? 22.591 17.249 -18.244 1.00 10.26 178 VAL A O 1
ATOM 2773 N N . PHE A 1 184 ? 21.598 18.807 -16.975 1.00 11.54 179 PHE A N 1
ATOM 2774 C CA . PHE A 1 184 ? 20.455 18.932 -17.872 1.00 11.10 179 PHE A CA 1
ATOM 2775 C C . PHE A 1 184 ? 20.915 19.221 -19.291 1.00 10.20 179 PHE A C 1
ATOM 2776 O O . PHE A 1 184 ? 20.516 18.545 -20.251 1.00 10.29 179 PHE A O 1
ATOM 2793 N N . HIS A 1 185 ? 21.770 20.223 -19.445 1.00 8.13 180 HIS A N 1
ATOM 2794 C CA . HIS A 1 185 ? 22.140 20.641 -20.790 1.00 11.18 180 HIS A CA 1
ATOM 2795 C C . HIS A 1 185 ? 22.868 19.513 -21.490 1.00 10.08 180 HIS A C 1
ATOM 2796 O O . HIS A 1 185 ? 22.665 19.261 -22.688 1.00 12.40 180 HIS A O 1
ATOM 2810 N N . TYR A 1 186 ? 23.719 18.811 -20.754 1.00 11.02 181 TYR A N 1
ATOM 2811 C CA . TYR A 1 186 ? 24.574 17.821 -21.379 1.00 10.62 181 TYR A CA 1
ATOM 2812 C C . TYR A 1 186 ? 23.815 16.529 -21.688 1.00 15.20 181 TYR A C 1
ATOM 2813 O O . TYR A 1 186 ? 23.943 15.966 -22.782 1.00 15.49 181 TYR A O 1
ATOM 2831 N N . GLU A 1 187 ? 23.048 16.038 -20.723 1.00 12.63 182 GLU A N 1
ATOM 2832 C CA . GLU A 1 187 ? 22.454 14.706 -20.776 1.00 17.23 182 GLU A CA 1
ATOM 2833 C C . GLU A 1 187 ? 21.021 14.684 -21.292 1.00 16.29 182 GLU A C 1
ATOM 2834 O O . GLU A 1 187 ? 20.581 13.650 -21.797 1.00 13.53 182 GLU A O 1
ATOM 2846 N N . ILE A 1 188 ? 20.276 15.770 -21.167 1.00 11.44 183 ILE A N 1
ATOM 2847 C CA . ILE A 1 188 ? 18.861 15.811 -21.508 1.00 14.46 183 ILE A CA 1
ATOM 2848 C C . ILE A 1 188 ? 18.615 16.614 -22.772 1.00 13.01 183 ILE A C 1
ATOM 2849 O O . ILE A 1 188 ? 17.861 16.189 -23.644 1.00 13.99 183 ILE A O 1
ATOM 2865 N N . ALA A 1 189 ? 19.157 17.826 -22.838 1.00 13.13 184 ALA A N 1
ATOM 2866 C CA . ALA A 1 189 ? 18.822 18.781 -23.880 1.00 14.68 184 ALA A CA 1
ATOM 2867 C C . ALA A 1 189 ? 19.797 18.753 -25.056 1.00 12.27 184 ALA A C 1
ATOM 2868 O O . ALA A 1 189 ? 19.699 19.605 -25.941 1.00 18.91 184 ALA A O 1
ATOM 2875 N N . ASN A 1 190 ? 20.729 17.819 -25.079 1.00 12.62 185 ASN A N 1
ATOM 2876 C CA . ASN A 1 190 ? 21.674 17.697 -26.194 1.00 25.20 185 ASN A CA 1
ATOM 2877 C C . ASN A 1 190 ? 22.360 19.034 -26.489 1.00 23.67 185 ASN A C 1
ATOM 2878 O O . ASN A 1 190 ? 22.474 19.465 -27.643 1.00 21.17 185 ASN A O 1
ATOM 2889 N N . SER A 1 191 ? 22.825 19.698 -25.424 1.00 18.51 186 SER A N 1
ATOM 2890 C CA . SER A 1 191 ? 23.455 21.017 -25.512 1.00 14.32 186 SER A CA 1
ATOM 2891 C C . SER A 1 191 ? 24.807 20.990 -24.807 1.00 16.57 186 SER A C 1
ATOM 2892 O O . SER A 1 191 ? 25.061 21.762 -23.887 1.00 14.96 186 SER A O 1
ATOM 2900 N N . PRO A 1 192 ? 25.716 20.121 -25.241 1.00 15.18 187 PRO A N 1
ATOM 2901 C CA . PRO A 1 192 ? 26.994 19.989 -24.531 1.00 18.88 187 PRO A CA 1
ATOM 2902 C C . PRO A 1 192 ? 27.785 21.283 -24.452 1.00 16.88 187 PRO A C 1
ATOM 2903 O O . PRO A 1 192 ? 28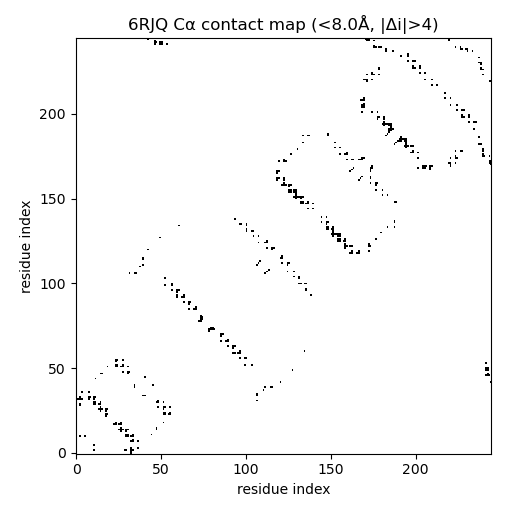.456 21.522 -23.442 1.00 15.63 187 PRO A O 1
ATOM 2914 N N . GLU A 1 193 ? 27.711 22.140 -25.473 1.00 17.01 188 GLU A N 1
ATOM 2915 C CA . GLU A 1 193 ? 28.442 23.405 -25.425 1.00 16.38 188 GLU A CA 1
ATOM 2916 C C . GLU A 1 193 ? 27.888 24.314 -24.331 1.00 16.22 188 GLU A C 1
ATOM 2917 O O . GLU A 1 193 ? 28.645 24.985 -23.612 1.00 15.27 188 GLU A O 1
ATOM 2929 N N . GLU A 1 194 ? 26.574 24.349 -24.181 1.00 14.08 189 GLU A N 1
ATOM 2930 C CA . GLU A 1 194 ? 26.007 25.103 -23.067 1.00 13.97 189 GLU A CA 1
ATOM 2931 C C . GLU A 1 194 ? 26.458 24.514 -21.730 1.00 14.30 189 GLU A C 1
ATOM 2932 O O . GLU A 1 194 ? 26.752 25.253 -20.779 1.00 12.96 189 GLU A O 1
ATOM 2944 N N . ALA A 1 195 ? 26.466 23.187 -21.624 1.00 11.79 190 ALA A N 1
ATOM 2945 C CA . ALA A 1 195 ? 26.849 22.543 -20.372 1.00 12.22 190 ALA A CA 1
ATOM 2946 C C . ALA A 1 195 ? 28.272 22.898 -19.989 1.00 14.99 190 ALA A C 1
ATOM 2947 O O . ALA A 1 195 ? 28.561 23.239 -18.837 1.00 9.77 190 ALA A O 1
ATOM 2954 N N . ILE A 1 196 ? 29.186 22.786 -20.948 1.00 13.05 191 ILE A N 1
ATOM 2955 C CA . ILE A 1 196 ? 30.588 23.094 -20.695 1.00 13.42 191 ILE A CA 1
ATOM 2956 C C . ILE A 1 196 ? 30.745 24.559 -20.313 1.00 9.47 191 ILE A C 1
ATOM 2957 O O . ILE A 1 196 ? 31.404 24.890 -19.325 1.00 11.85 191 ILE A O 1
ATOM 2973 N N . SER A 1 197 ? 30.131 25.454 -21.083 1.00 10.26 192 SER A N 1
ATOM 2974 C CA . SER A 1 197 ? 30.266 26.877 -20.810 1.00 13.23 192 SER A CA 1
ATOM 2975 C C . SER A 1 197 ? 29.763 27.209 -19.404 1.00 12.64 192 SER A C 1
ATOM 2976 O O . SER A 1 197 ? 30.415 27.933 -18.640 1.00 11.16 192 SER A O 1
ATOM 2984 N N . LEU A 1 198 ? 28.612 26.667 -19.034 1.00 10.27 193 LEU A N 1
ATOM 2985 C CA . LEU A 1 198 ? 28.064 26.938 -17.708 1.00 13.14 193 LEU A CA 1
ATOM 2986 C C . LEU A 1 198 ? 28.965 26.401 -16.605 1.00 8.11 193 LEU A C 1
ATOM 2987 O O . LEU A 1 198 ? 29.166 27.063 -15.579 1.00 9.33 193 LEU A O 1
ATOM 3003 N N . ALA A 1 199 ? 29.481 25.180 -16.769 1.00 8.23 194 ALA A N 1
ATOM 3004 C CA . ALA A 1 199 ? 30.295 24.601 -15.703 1.00 12.59 194 ALA A CA 1
ATOM 3005 C C . ALA A 1 199 ? 31.596 25.383 -15.527 1.00 12.33 194 ALA A C 1
ATOM 3006 O O . ALA A 1 199 ? 32.048 25.616 -14.396 1.00 9.74 194 ALA A O 1
ATOM 3013 N N . LYS A 1 200 ? 32.194 25.821 -16.636 1.00 10.39 195 LYS A N 1
ATOM 3014 C CA . LYS A 1 200 ? 33.432 26.586 -16.562 1.00 11.98 195 LYS A CA 1
ATOM 3015 C C . LYS A 1 200 ? 33.211 27.920 -15.860 1.00 9.92 195 LYS A C 1
ATOM 3016 O O . LYS A 1 200 ? 33.905 28.258 -14.897 1.00 12.81 195 LYS A O 1
ATOM 3035 N N . THR A 1 201 ? 32.241 28.699 -16.332 1.00 8.65 196 THR A N 1
ATOM 3036 C CA . THR A 1 201 ? 31.934 29.986 -15.712 1.00 10.65 196 THR A CA 1
ATOM 3037 C C . THR A 1 201 ? 31.579 29.828 -14.238 1.00 14.79 196 THR A C 1
ATOM 3038 O O . THR A 1 201 ? 31.997 30.632 -13.391 1.00 7.48 196 THR A O 1
ATOM 3049 N N . THR A 1 202 ? 30.784 28.803 -13.916 1.00 11.64 197 THR A N 1
ATOM 3050 C CA . THR A 1 202 ? 30.394 28.569 -12.531 1.00 10.05 197 THR A CA 1
ATOM 3051 C C . THR A 1 202 ? 31.613 28.304 -11.661 1.00 10.27 197 THR A C 1
ATOM 3052 O O . THR A 1 202 ? 31.780 28.914 -10.599 1.00 10.55 197 THR A O 1
ATOM 3063 N N . PHE A 1 203 ? 32.500 27.432 -12.126 1.00 9.09 198 PHE A N 1
ATOM 3064 C CA . PHE A 1 203 ? 33.706 27.096 -11.362 1.00 9.36 198 PHE A CA 1
ATOM 3065 C C . PHE A 1 203 ? 34.614 28.307 -11.191 1.00 15.33 198 PHE A C 1
ATOM 3066 O O . PHE A 1 203 ? 35.102 28.579 -10.088 1.00 12.58 198 PHE A O 1
ATOM 3083 N N . ASP A 1 204 ? 34.857 29.051 -12.270 1.00 11.88 199 ASP A N 1
ATOM 3084 C CA . ASP A 1 204 ? 35.828 30.131 -12.192 1.00 15.32 199 ASP A CA 1
ATOM 3085 C C . ASP A 1 204 ? 35.323 31.247 -11.296 1.00 16.30 199 ASP A C 1
ATOM 3086 O O . ASP A 1 204 ? 36.079 31.785 -10.481 1.00 15.33 199 ASP A O 1
ATOM 3095 N N . GLU A 1 205 ? 34.041 31.589 -11.410 1.00 11.51 200 GLU A N 1
ATOM 3096 C CA . GLU A 1 205 ? 33.486 32.643 -10.583 1.00 12.86 200 GLU A CA 1
ATOM 3097 C C . GLU A 1 205 ? 33.432 32.243 -9.115 1.00 20.73 200 GLU A C 1
ATOM 3098 O O . GLU A 1 205 ? 33.612 33.090 -8.232 1.00 17.36 200 GLU A O 1
ATOM 3110 N N . ALA A 1 206 ? 33.177 30.977 -8.829 1.00 14.08 201 ALA A N 1
ATOM 3111 C CA . ALA A 1 206 ? 33.243 30.523 -7.445 1.00 15.59 201 ALA A CA 1
ATOM 3112 C C . ALA A 1 206 ? 34.679 30.560 -6.926 1.00 11.61 201 ALA A C 1
ATOM 3113 O O . ALA A 1 206 ? 34.930 30.984 -5.789 1.00 13.37 201 ALA A O 1
ATOM 3120 N N . MET A 1 207 ? 35.632 30.104 -7.736 1.00 14.99 202 MET A N 1
ATOM 3121 C CA . MET A 1 207 ? 37.031 30.115 -7.299 1.00 13.79 202 MET A CA 1
ATOM 3122 C C . MET A 1 207 ? 37.438 31.510 -6.811 1.00 16.96 202 MET A C 1
ATOM 3123 O O . MET A 1 207 ? 38.129 31.656 -5.801 1.00 15.70 202 MET A O 1
ATOM 3137 N N . ALA A 1 208 ? 36.988 32.546 -7.499 1.00 13.04 203 ALA A N 1
ATOM 3138 C CA . ALA A 1 208 ? 37.369 33.916 -7.182 1.00 15.05 203 ALA A CA 1
ATOM 3139 C C . ALA A 1 208 ? 36.607 34.486 -6.000 1.00 18.13 203 ALA A C 1
ATOM 3140 O O . ALA A 1 208 ? 36.932 35.587 -5.548 1.00 14.46 203 ALA A O 1
ATOM 3147 N N . ASP A 1 209 ? 35.605 33.766 -5.495 1.00 13.95 204 ASP A N 1
ATOM 3148 C CA . ASP A 1 209 ? 34.836 34.189 -4.344 1.00 14.58 204 ASP A CA 1
ATOM 3149 C C . ASP A 1 209 ? 35.202 33.412 -3.082 1.00 13.51 204 ASP A C 1
ATOM 3150 O O . ASP A 1 209 ? 34.763 33.794 -1.996 1.00 16.38 204 ASP A O 1
ATOM 3159 N N . LEU A 1 210 ? 36.020 32.365 -3.198 1.00 12.46 205 LEU A N 1
ATOM 3160 C CA . LEU A 1 210 ? 36.366 31.554 -2.030 1.00 19.57 205 LEU A CA 1
ATOM 3161 C C . LEU A 1 210 ? 37.000 32.378 -0.919 1.00 19.35 205 LEU A C 1
ATOM 3162 O O . LEU A 1 210 ? 36.823 32.068 0.271 1.00 20.70 205 LEU A O 1
ATOM 3178 N N . HIS A 1 211 ? 37.746 33.417 -1.276 1.00 15.41 206 HIS A N 1
ATOM 3179 C CA . HIS A 1 211 ? 38.510 34.137 -0.260 1.00 18.51 206 HIS A CA 1
ATOM 3180 C C . HIS A 1 211 ? 37.590 34.819 0.736 1.00 21.96 206 HIS A C 1
ATOM 3181 O O . HIS A 1 211 ? 38.045 35.215 1.811 1.00 17.86 206 HIS A O 1
ATOM 3195 N N . THR A 1 212 ? 36.303 34.965 0.401 1.00 19.45 207 THR A N 1
ATOM 3196 C CA . THR A 1 212 ? 35.377 35.655 1.293 1.00 20.42 207 THR A CA 1
ATOM 3197 C C . THR A 1 212 ? 34.791 34.747 2.359 1.00 19.59 207 THR A C 1
ATOM 3198 O O . THR A 1 212 ? 34.140 35.262 3.280 1.00 20.60 207 THR A O 1
ATOM 3209 N N . LEU A 1 213 ? 35.021 33.441 2.264 1.00 17.92 208 LEU A N 1
ATOM 3210 C CA . LEU A 1 213 ? 34.360 32.432 3.075 1.00 23.46 208 LEU A CA 1
ATOM 3211 C C . LEU A 1 213 ? 35.132 32.070 4.338 1.00 28.29 208 LEU A C 1
ATOM 3212 O O . LEU A 1 213 ? 36.361 32.102 4.370 1.00 21.20 208 LEU A O 1
ATOM 3228 N N . SER A 1 214 ? 34.381 31.688 5.370 1.00 22.74 209 SER A N 1
ATOM 3229 C CA . SER A 1 214 ? 34.926 30.940 6.493 1.00 26.48 209 SER A CA 1
ATOM 3230 C C . SER A 1 214 ? 35.295 29.522 6.067 1.00 26.01 209 SER A C 1
ATOM 3231 O O . SER A 1 214 ? 34.889 29.026 5.014 1.00 27.01 209 SER A O 1
ATOM 3239 N N . GLU A 1 215 ? 36.030 28.839 6.941 1.00 29.76 210 GLU A N 1
ATOM 3240 C CA . GLU A 1 215 ? 36.421 27.469 6.642 1.00 34.08 210 GLU A CA 1
ATOM 3241 C C . GLU A 1 215 ? 35.194 26.581 6.476 1.00 29.68 210 GLU A C 1
ATOM 3242 O O . GLU A 1 215 ? 35.164 25.707 5.607 1.00 29.78 210 GLU A O 1
ATOM 3254 N N . ASP A 1 216 ? 34.164 26.806 7.289 1.00 31.40 211 ASP A N 1
ATOM 3255 C CA . ASP A 1 216 ? 32.936 26.020 7.204 1.00 31.55 211 ASP A CA 1
ATOM 3256 C C . ASP A 1 216 ? 32.254 26.197 5.847 1.00 33.85 211 ASP A C 1
ATOM 3257 O O . ASP A 1 216 ? 31.854 25.224 5.199 1.00 30.32 211 ASP A O 1
ATOM 3266 N N . SER A 1 217 ? 32.103 27.443 5.407 1.00 32.39 212 SER A N 1
ATOM 3267 C CA . SER A 1 217 ? 31.458 27.699 4.126 1.00 32.43 212 SER A CA 1
ATOM 3268 C C . SER A 1 217 ? 32.347 27.263 2.965 1.00 31.55 212 SER A C 1
ATOM 3269 O O . SER A 1 217 ? 31.858 26.734 1.957 1.00 24.96 212 SER A O 1
ATOM 3277 N N . TYR A 1 218 ? 33.643 27.474 3.094 1.00 21.49 213 TYR A N 1
ATOM 3278 C CA . TYR A 1 218 ? 34.622 27.067 2.064 1.00 24.57 213 TYR A CA 1
ATOM 3279 C C . TYR A 1 218 ? 34.478 25.574 1.795 1.00 26.58 213 TYR A C 1
ATOM 3280 O O . TYR A 1 218 ? 34.543 25.184 0.663 1.00 28.66 213 TYR A O 1
ATOM 3298 N N . LYS A 1 219 ? 34.264 24.763 2.824 1.00 27.92 214 LYS A N 1
ATOM 3299 C CA . LYS A 1 219 ? 34.160 23.321 2.629 1.00 22.00 214 LYS A CA 1
ATOM 3300 C C . LYS A 1 219 ? 32.934 22.975 1.798 1.00 29.24 214 LYS A C 1
ATOM 3301 O O . LYS A 1 219 ? 33.010 22.162 0.864 1.00 28.70 214 LYS A O 1
ATOM 3305 N N . ASP A 1 220 ? 31.792 23.584 2.128 1.00 29.97 215 ASP A N 1
ATOM 3306 C CA . ASP A 1 220 ? 30.562 23.304 1.391 1.00 31.94 215 ASP A CA 1
ATOM 3307 C C . ASP A 1 220 ? 30.692 23.700 -0.073 1.00 21.16 215 ASP A C 1
ATOM 3308 O O . ASP A 1 220 ? 30.342 22.927 -0.968 1.00 22.46 215 ASP A O 1
ATOM 3317 N N . SER A 1 221 ? 31.204 24.907 -0.331 1.00 26.88 216 SER A N 1
ATOM 3318 C CA . SER A 1 221 ? 31.357 25.378 -1.701 1.00 21.14 216 SER A CA 1
ATOM 3319 C C . SER A 1 221 ? 32.322 24.488 -2.501 1.00 23.21 216 SER A C 1
ATOM 3320 O O . SER A 1 221 ? 31.996 24.053 -3.61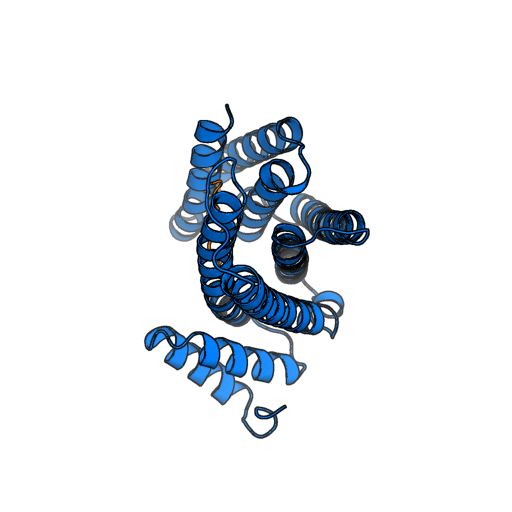1 1.00 16.69 216 SER A O 1
ATOM 3328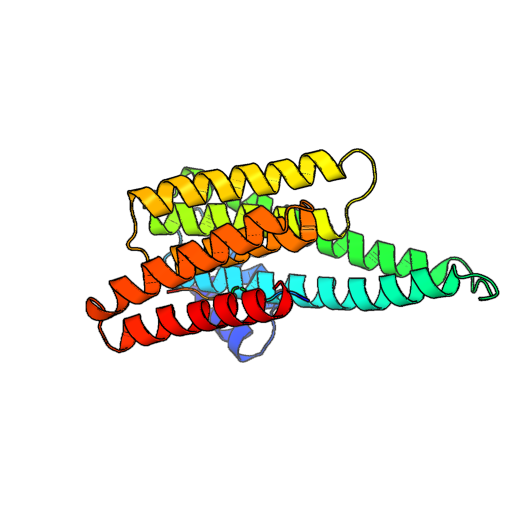 N N . THR A 1 222 ? 33.509 24.171 -1.954 1.00 16.30 217 THR A N 1
ATOM 3329 C CA . THR A 1 222 ? 34.476 23.423 -2.765 1.00 16.12 217 THR A CA 1
ATOM 3330 C C . THR A 1 222 ? 34.036 21.986 -3.068 1.00 20.58 217 THR A C 1
ATOM 3331 O O . THR A 1 222 ? 34.506 21.390 -4.047 1.00 14.69 217 THR A O 1
ATOM 3342 N N . LEU A 1 223 ? 33.182 21.385 -2.250 1.00 21.94 218 LEU A N 1
ATOM 3343 C CA . LEU A 1 223 ? 32.720 20.043 -2.580 1.00 20.64 218 LEU A CA 1
ATOM 3344 C C . LEU A 1 223 ? 31.992 20.034 -3.923 1.00 18.33 218 LEU A C 1
ATOM 3345 O O . LEU A 1 223 ? 32.211 19.161 -4.769 1.00 17.19 218 LEU A O 1
ATOM 3361 N N . ILE A 1 224 ? 31.116 21.006 -4.133 1.00 17.94 219 ILE A N 1
ATOM 3362 C CA . ILE A 1 224 ? 30.349 21.065 -5.373 1.00 17.87 219 ILE A CA 1
ATOM 3363 C C . ILE A 1 224 ? 31.239 21.517 -6.514 1.00 14.68 219 ILE A C 1
ATOM 3364 O O . ILE A 1 224 ? 31.069 21.086 -7.655 1.00 13.49 219 ILE A O 1
ATOM 3380 N N . MET A 1 225 ? 32.208 22.384 -6.233 1.00 18.40 220 MET A N 1
ATOM 3381 C CA . MET A 1 225 ? 33.118 22.804 -7.282 1.00 14.13 220 MET A CA 1
ATOM 3382 C C . MET A 1 225 ? 33.864 21.618 -7.870 1.00 8.85 220 MET A C 1
ATOM 3383 O O . MET A 1 225 ? 34.091 21.570 -9.080 1.00 9.30 220 MET A O 1
ATOM 3397 N N . GLN A 1 226 ? 34.246 20.645 -7.031 1.00 12.54 221 GLN A N 1
ATOM 3398 C CA . GLN A 1 226 ? 34.971 19.483 -7.533 1.00 14.57 221 GLN A CA 1
ATOM 3399 C C . GLN A 1 226 ? 34.101 18.653 -8.470 1.00 12.90 221 GLN A C 1
ATOM 3400 O O . GLN A 1 226 ? 34.613 18.054 -9.422 1.00 13.55 221 GLN A O 1
ATOM 3414 N N . LEU A 1 227 ? 32.786 18.625 -8.229 1.00 13.17 222 LEU A N 1
ATOM 3415 C CA . LEU A 1 227 ? 31.879 17.932 -9.145 1.00 10.70 222 LEU A CA 1
ATOM 3416 C C . LEU A 1 227 ? 31.818 18.620 -10.491 1.00 12.62 222 LEU A C 1
ATOM 3417 O O . LEU A 1 227 ? 31.766 17.954 -11.528 1.00 13.86 222 LEU A O 1
ATOM 3433 N N . LEU A 1 228 ? 31.786 19.957 -10.495 1.00 11.13 223 LEU A N 1
ATOM 3434 C CA . LEU A 1 228 ? 31.867 20.695 -11.749 1.00 12.68 223 LEU A CA 1
ATOM 3435 C C . LEU A 1 228 ? 33.146 20.346 -12.482 1.00 12.00 223 LEU A C 1
ATOM 3436 O O . LEU A 1 228 ? 33.139 20.078 -13.685 1.00 12.06 223 LEU A O 1
ATOM 3452 N N . ARG A 1 229 ? 34.265 20.354 -11.766 1.00 11.85 224 ARG A N 1
ATOM 3453 C CA . ARG A 1 229 ? 35.531 19.971 -12.390 1.00 13.35 224 ARG A CA 1
ATOM 3454 C C . ARG A 1 229 ? 35.487 18.539 -12.917 1.00 14.76 224 ARG A C 1
ATOM 3455 O O . ARG A 1 229 ? 35.937 18.274 -14.037 1.00 17.68 224 ARG A O 1
ATOM 3476 N N . ASP A 1 230 ? 34.962 17.595 -12.127 1.00 12.66 225 ASP A N 1
ATOM 3477 C CA . ASP A 1 230 ? 34.893 16.209 -12.588 1.00 17.30 225 ASP A CA 1
ATOM 3478 C C . ASP A 1 230 ? 34.088 16.087 -13.878 1.00 17.07 225 ASP A C 1
ATOM 3479 O O . ASP A 1 230 ? 34.465 15.340 -14.782 1.00 14.72 225 ASP A O 1
ATOM 3488 N N . ASN A 1 231 ? 32.960 16.798 -13.978 1.00 13.63 226 ASN A N 1
ATOM 3489 C CA . ASN A 1 231 ? 32.182 16.740 -15.207 1.00 12.92 226 ASN A CA 1
ATOM 3490 C C . ASN A 1 231 ? 32.949 17.348 -16.372 1.00 15.16 226 ASN A C 1
ATOM 3491 O O . ASN A 1 231 ? 32.958 16.795 -17.472 1.00 13.86 226 ASN A O 1
ATOM 3502 N N . LEU A 1 232 ? 33.578 18.504 -16.164 1.00 15.86 227 LEU A N 1
ATOM 3503 C CA . LEU A 1 232 ? 34.331 19.103 -17.257 1.00 13.21 227 LEU A CA 1
ATOM 3504 C C . LEU A 1 232 ? 35.380 18.146 -17.801 1.00 19.72 227 LEU A C 1
ATOM 3505 O O . LEU A 1 232 ? 35.633 18.134 -19.012 1.00 20.19 227 LEU A O 1
ATOM 3521 N N . THR A 1 233 ? 35.974 17.316 -16.934 1.00 20.69 228 THR A N 1
ATOM 3522 C CA . THR A 1 233 ? 36.946 16.327 -17.403 1.00 23.72 228 THR A CA 1
ATOM 3523 C C . THR A 1 233 ? 36.280 15.282 -18.291 1.00 26.78 228 THR A C 1
ATOM 3524 O O . THR A 1 233 ? 36.846 14.874 -19.314 1.00 24.98 228 THR A O 1
ATOM 3535 N N . LEU A 1 234 ? 35.077 14.837 -17.922 1.00 22.49 229 LEU A N 1
ATOM 3536 C CA . LEU A 1 234 ? 34.348 13.887 -18.766 1.00 25.29 229 LEU A CA 1
ATOM 3537 C C . LEU A 1 234 ? 33.955 14.506 -20.094 1.00 23.62 229 LEU A C 1
ATOM 3538 O O . LEU A 1 234 ? 33.990 13.839 -21.133 1.00 22.83 229 LEU A O 1
ATOM 3554 N N . TRP A 1 235 ? 33.572 15.782 -20.080 1.00 18.74 230 TRP A N 1
ATOM 3555 C CA . TRP A 1 235 ? 32.923 16.393 -21.227 1.00 21.11 230 TRP A CA 1
ATOM 3556 C C . TRP A 1 235 ? 33.886 17.012 -22.229 1.00 24.77 230 TRP A C 1
ATOM 3557 O O . T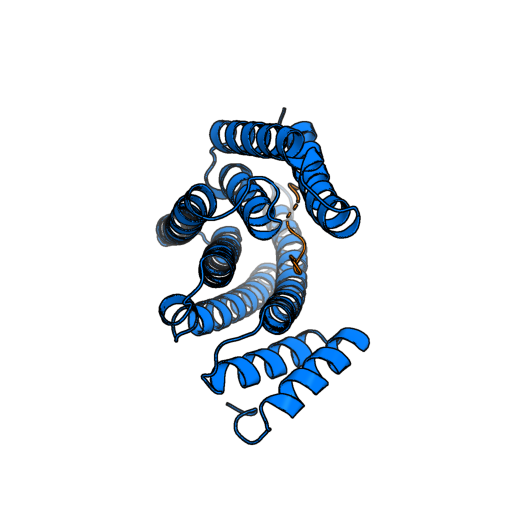RP A 1 235 ? 33.469 17.310 -23.350 1.00 24.13 230 TRP A O 1
ATOM 3578 N N . THR A 1 236 ? 35.126 17.268 -21.837 1.00 27.62 231 THR A N 1
ATOM 3579 C CA . THR A 1 236 ? 36.078 17.946 -22.713 1.00 32.37 231 THR A CA 1
ATOM 3580 C C . THR A 1 236 ? 37.315 17.074 -22.950 1.00 43.21 231 THR A C 1
ATOM 3581 O O . THR A 1 236 ? 38.414 17.594 -23.144 1.00 44.19 231 THR A O 1
ATOM 3592 N N . ARG B 2 1 ? 28.476 8.432 -16.375 1.00 33.08 124 ARG P N 1
ATOM 3593 C CA . ARG B 2 1 ? 27.443 9.460 -16.317 1.00 41.39 124 ARG P CA 1
ATOM 3594 C C . ARG B 2 1 ? 28.026 10.726 -15.718 1.00 31.07 124 ARG P C 1
ATOM 3595 O O . ARG B 2 1 ? 29.092 10.711 -1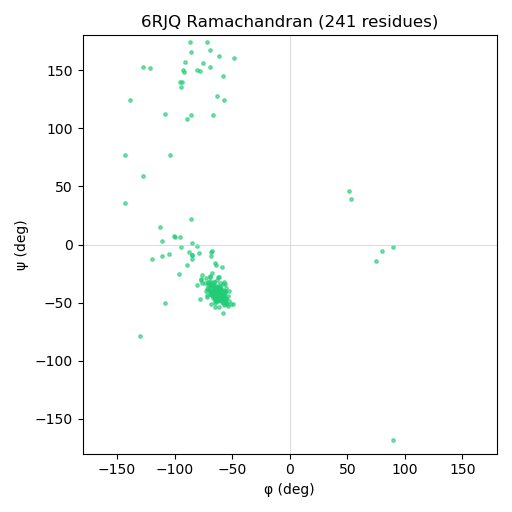5.106 1.00 31.58 124 ARG P O 1
ATOM 3603 N N . SER B 2 2 ? 27.303 11.817 -15.906 1.00 29.31 125 SER P N 1
ATOM 3604 C CA . SER B 2 2 ? 27.638 13.082 -15.283 1.00 20.94 125 SER P CA 1
ATOM 3605 C C . SER B 2 2 ? 27.212 13.094 -13.820 1.00 23.19 125 SER P C 1
ATOM 3606 O O . SER B 2 2 ? 26.230 12.458 -13.426 1.00 21.14 125 SER P O 1
ATOM 3614 N N . HIS B 2 3 ? 27.964 13.830 -13.015 1.00 19.92 126 HIS P N 1
ATOM 3615 C CA . HIS B 2 3 ? 27.645 14.011 -11.610 1.00 20.91 126 HIS P CA 1
ATOM 3616 C C . HIS B 2 3 ? 26.686 15.167 -11.388 1.00 12.58 126 HIS P C 1
ATOM 3617 O O . HIS B 2 3 ? 26.884 16.248 -11.912 1.00 12.42 126 HIS P O 1
ATOM 3644 N N . SER B 2 5 ? 24.258 17.258 -8.197 1.00 9.60 128 SER P N 1
ATOM 3645 C CA . SER B 2 5 ? 24.479 17.701 -6.837 1.00 14.60 128 SER P CA 1
ATOM 3646 C C . SER B 2 5 ? 24.088 16.658 -5.805 1.00 18.66 128 SER P C 1
ATOM 3647 O O . SER B 2 5 ? 23.126 15.923 -6.011 1.00 15.14 128 SER P O 1
ATOM 3655 N N . PRO B 2 6 ? 24.788 16.633 -4.675 1.00 19.59 129 PRO P N 1
ATOM 3656 C CA . PRO B 2 6 ? 24.272 15.882 -3.523 1.00 25.10 129 PRO P CA 1
ATOM 3657 C C . PRO B 2 6 ? 22.931 16.445 -3.068 1.00 28.10 129 PRO P C 1
ATOM 3658 O O . PRO B 2 6 ? 22.546 17.572 -3.400 1.00 22.68 129 PRO P O 1
ATOM 3669 N N . ALA B 2 7 ? 22.205 15.632 -2.293 1.00 30.09 130 ALA P N 1
ATOM 3670 C CA . ALA B 2 7 ? 20.845 16.003 -1.898 1.00 29.85 130 ALA P CA 1
ATOM 3671 C C . ALA B 2 7 ? 20.825 17.190 -0.934 1.00 32.89 130 ALA P C 1
ATOM 3672 O O . ALA B 2 7 ? 19.955 18.065 -1.043 1.00 30.61 130 ALA P O 1
ATOM 3679 N N . SER B 2 8 ? 21.749 17.235 0.028 1.00 30.67 131 SER P N 1
ATOM 3680 C CA . SER B 2 8 ? 21.747 18.311 1.019 1.00 40.79 131 SER P CA 1
ATOM 3681 C C . SER B 2 8 ? 22.686 19.436 0.591 1.00 45.45 131 SER P C 1
ATOM 3682 O O . SER B 2 8 ? 23.815 19.181 0.158 1.00 38.50 131 SER P O 1
ATOM 3690 N N . LEU B 2 9 ? 22.213 20.683 0.731 1.00 47.44 132 LEU P N 1
ATOM 3691 C CA . LEU B 2 9 ? 22.950 21.874 0.295 1.00 54.24 132 LEU P CA 1
ATOM 3692 C C . LEU B 2 9 ? 22.804 22.978 1.338 1.00 56.74 132 LEU P C 1
ATOM 3693 O O . LEU B 2 9 ? 21.682 23.396 1.652 1.00 49.16 132 LEU P O 1
ATOM 3710 N N . GLN B 2 10 ? 23.932 23.488 1.832 1.00 56.82 133 GLN P N 1
ATOM 3711 C CA . GLN B 2 10 ? 23.922 24.540 2.853 1.00 53.96 133 GLN P CA 1
ATOM 3712 C C . GLN B 2 10 ? 23.484 25.891 2.280 1.00 47.41 133 GLN P C 1
ATOM 3713 O O . GLN B 2 10 ? 22.649 26.581 2.869 1.00 42.87 133 GLN P O 1
#

CATH classification: 1.20.190.20

Solvent-accessible surface area: 12384 Å² total

Radius of gyration: 18.96 Å; Cα contacts (8 Å, |Δi|>4): 290; chains: 2; bounding box: 41×52×49 Å

GO terms:
  GO:0001836 release of cytochrome c from mitochondria (P, IDA)
  GO:0008630 intrinsic apoptotic signaling pathway in response to DNA damage (P, IDA)
  GO:0005515 protein binding (F, IPI)
  GO:0050815 phosphoserine residue binding (F, IDA)
  GO:0005634 nucleus (C, IDA)
  GO:0005737 cytoplasm (C, IDA)
  GO:0005829 cytosol (C, IDA)
  GO:0045824 negative regulation of innate immune response (P, IDA)
  GO:0140311 protein sequestering activity (F, IDA)
  GO:0005737 cytoplasm (C, EXP)
  GO:0005576 extracellular region (C, TAS)
  GO:0008426 protein kinase C inhibitor activity (F, TAS)
  GO:0006469 negative regulation of protein kinase activity (P, TAS)
  GO:0007165 signal transduction (P, TAS)
  GO:0005829 cytosol (C, TAS)
  GO:0042802 identical protein binding (F, IPI)
  GO:0045296 cadherin binding (F, HDA)
  GO:0070062 extracellular exosome (C, HDA)
  GO:0045785 positive regulation of cell adhesion (P, IMP)
  GO:1903829 positive regulation of protein localization (P, IMP)

Sequence (245 aa):
GAMGSMERASLIQKAKLAEQAERYEDMAAFMKGAVEKGEELSCEERNLLSVAYKNVVGGQRAAWRVLSSIEQKSNEEGSEEKGPEVREYREKVETELQGVCDTVLGLLDSHLIKEAGDAESRVFYLKMKGDYYRYLAEVATGDDKKRIIDSARSAYQEAMDISKKEMPPTNPIRLGLALNFSVFHYEIANSPEEAISLAKTTFDEAMADLHTLSEDSYKDSTLIMQLLRDNLTLWTRSHSPASLQ

InterPro domains:
  IPR000308 14-3-3 protein [PIRSF000868] (2-239)
  IPR000308 14-3-3 protein [PR00305] (35-64)
  IPR000308 14-3-3 protein [PR00305] (84-108)
  IPR000308 14-3-3 protein [PR00305] (115-137)
  IPR000308 14-3-3 protein [PR00305] (150-176)
  IPR000308 14-3-3 protein [PR00305] (177-203)
  IPR000308 14-3-3 protein [PR00305] (204-233)
  IPR000308 14-3-3 protein [PTHR18860] (4-234)
  IPR023409 14-3-3 protein, conserved site [PS00796] (41-51)
  IPR023409 14-3-3 protein, conserved site [PS00797] (213-232)
  IPR023410 14-3-3 domain [PF00244] (9-231)
  IPR023410 14-3-3 domain [SM00101] (3-244)
  IPR036815 14-3-3 domain superfamily [G3DSA:1.20.190.20] (1-242)
  IPR036815 14-3-3 domain superfamily [SSF48445] (1-232)
  IPR037435 14-3-3 protein sigma [cd10019] (1-242)